Protein 3HL4 (pdb70)

InterPro domains:
  IPR004821 Cytidyltransferase-like domain [PF01467] (80-208)
  IPR004821 Cytidyltransferase-like domain [TIGR00125] (78-145)
  IPR014729 Rossmann-like alpha/beta/alpha sandwich fold [G3DSA:3.40.50.620] (40-265)
  IPR041723 CTP:phosphocholine cytidylyltransferase domain [cd02174] (75-224)
  IPR045049 Choline-phosphate cytidylyltransferase Pcy1-like [PTHR10739] (22-336)

GO terms:
  GO:0005634 nucleus (C, IDA)
  GO:0004105 choline-phosphate cytidylyltransferase activity (F, IDA)
  GO:0006656 phosphatidylcholine biosynthetic process (P, IDA)
  GO:0006657 CDP-choline pathway (P, IDA)
  GO:0016020 membrane (C, EXP)
  GO:0004105 choline-phosphate cytidylyltransferase activity (F, EXP)
  GO:0042803 protein homodimerization activity (F, IPI)
  GO:0005516 calmodulin binding (F, IDA)
  GO:0005635 nuclear envelope (C, IDA)
  GO:0031210 phosphatidylcholine binding (F, IDA)
  GO:0006656 phosphatidylcholine biosynthetic process (P, TAS)
  GO:0008289 lipid binding (F, IMP)
  GO:0006656 phosphatidylcholine biosynthetic process (P, IMP)
  GO:0140678 molecular function inhibitor activity (F, IDA)
  GO:0008289 lipid binding (F, EXP)
  GO:0004105 choline-phosphate cytidylyltransferase activity (F, IMP)

CATH classification: 3.40.50.620

Sequence (353 aa):
GLRQPAPFSDEIEVDFSKPYVRVTMEEACRGTPCERPVRVYADGIFDLFHSGHARALMQAKNLFPNTYLIVGVCSDELTHNFKGFTVMNENERYDAVQHCRYVDEVVRNAPWTLTPEFLAEHRIDFVAHDDIPYSSAGSDDVYKHIKEAGMFAPTQRTEGISTSDIITRIVRDYDVGLRQPAPFSDEIEVDFSKPYVRVTMEEACRGTPCERPVRVYADGIFDLFHSGHARALMQAKNLFPNTYLIVGVCSDELTHNFKGFTVMNENERYDAVQHCRYVDEVVRNAPWTLTPEFLAEHRIDFVAHDDIPYSSAGSDDVYKHIKEAGMFAPTQRTEGISTSDIITRIVRDYDVY

Foldseek 3Di:
DDDFFQEAPVVDDDPVVDFLDADALVQQAVPDDPVDAAEEEEEDQCAVPDVLNLVQLVCRLVSGDRYAYEYEHAAQVVCCVQPRDGPDHQVRRQRVNRPRPNHNYYYYNDDPADDPVNCRVSSHHAYEEAPDADDRPPDRRSCPVRVVVNRYDYDDGDPPDDPVVVVVVVVVVVVD/DDDFFQEAPVVDDDDPVDFLDADALVCQAVDDPLVDAAEEEEEDQCAVNDVLNLVQLVCRLVSGDRYAYEYEHAAQVVCCVQPRHGPDHQVRSQVVNRPRDSHNYYYYNGDPADDPVNCRVSSHHAYEDAPCADDRDPDRHSCVVRVVVNRYDYDDGDPPDDPVVVVVVVCVPDPPD

Solvent-accessible surface area: 17506 Å² total; per-residue (Å²): 72,41,74,101,41,0,41,35,24,113,113,46,170,39,70,137,94,132,102,70,107,98,9,68,70,122,72,0,77,181,34,22,95,120,168,80,32,0,37,0,0,8,15,20,19,11,11,17,37,22,9,10,34,2,84,31,2,44,49,0,2,44,55,8,79,38,12,44,0,0,0,0,0,6,6,23,128,44,2,88,111,112,136,30,121,10,7,13,68,51,101,39,2,12,19,19,0,15,7,2,16,0,0,20,1,0,14,92,93,0,28,30,74,12,60,100,128,16,10,31,76,26,44,0,2,3,0,2,33,16,81,112,86,56,66,21,94,94,42,123,20,14,12,121,106,3,61,120,47,44,5,19,3,68,8,127,145,34,166,69,19,30,31,81,51,5,14,56,53,2,24,165,55,126,72,166,70,44,78,108,40,0,41,35,20,124,112,49,174,52,82,130,110,117,104,74,111,97,14,70,70,122,68,0,74,186,31,18,93,123,157,74,31,0,45,0,0,6,15,20,17,10,9,18,36,22,11,9,33,2,94,32,2,40,55,0,2,45,56,6,79,39,10,47,0,0,0,0,0,6,10,23,127,41,1,88,102,112,136,29,138,9,11,15,69,51,101,38,2,12,18,20,0,15,7,2,14,0,1,23,2,0,10,90,96,0,30,33,75,13,62,101,130,21,11,31,95,26,43,0,2,3,0,2,33,18,83,109,88,54,69,21,94,95,41,126,18,14,11,99,106,4,60,114,43,44,5,18,3,68,7,126,147,34,174,68,18,30,30,77,53,5,54,60,54,0,26,191,58,89,22,148,212

B-factor: mean 27.86, std 13.02, range [6.84, 81.25]

Radius of gyration: 21.75 Å; Cα contacts (8 Å, |Δi|>4): 636; chains: 2; bounding box: 60×56×48 Å

Secondary structure (DSSP, 8-state):
---SPPPBGGGS---TTS---PPPHHHHHH---TTS-EEEEEEE--TT--HHHHHHHHHHHTSSSSEEEEEEE--HHHHHHHT---SS-HHHHHHHHHTBTT-SEEESS--SS--HHHHHHTT--EEEEESS----SS-S-TTHHHHHTT-EEEE-PPTT--HHHHHHHHHHHHH-/---SPPPBGGGS----SS---PPPHHHHHH---TTS-EEEEEEE--TT--HHHHHHHHHHHTSSSSEEEEEEE--HHHHHHHT---SS-HHHHHHHHHTBTT-SEEESS--SS--HHHHHHTT-SEEEEESS----SS-S-TTHHHHHTT-EEEE-PPTT--HHHHHHHHHHHH---

Nearest PDB structures (foldseek):
  3hl4-assembly1_A  TM=1.006E+00  e=4.339E-38  Rattus norvegicus
  4mvd-assembly1_D  TM=9.950E-01  e=4.021E-35  Rattus norvegicus
  4mvd-assembly2_G  TM=9.949E-01  e=2.403E-34  Rattus norvegicus
  4mvc-assembly1_B  TM=9.946E-01  e=1.861E-34  Rattus norvegicus
  4mvd-assembly1_C  TM=9.949E-01  e=2.910E-34  Rattus norvegicus

Structure (mmCIF, N/CA/C/O backbone):
data_3HL4
#
_entry.id   3HL4
#
_cell.length_a   88.973
_cell.length_b   129.348
_cell.length_c   43.565
_cell.angle_alpha   90.00
_cell.angle_beta   90.00
_cell.angle_gamma   90.00
#
_symmetry.space_group_name_H-M   'P 21 21 2'
#
loop_
_entity.id
_entity.type
_entity.pdbx_description
1 polymer 'Choline-phosphate cytidylyltransferase A'
2 non-polymer "[2-CYTIDYLATE-O'-PHOSPHONYLOXYL]-ETHYL-TRIMETHYL-AMMONIUM"
3 non-polymer GLYCEROL
4 non-polymer 'FORMIC ACID'
5 water water
#
loop_
_atom_site.group_PDB
_atom_site.id
_atom_site.type_symbol
_atom_site.label_atom_id
_atom_site.label_alt_id
_atom_site.label_comp_id
_atom_site.label_asym_id
_atom_site.label_entity_id
_atom_site.label_seq_id
_atom_site.pdbx_PDB_ins_code
_atom_site.Cartn_x
_atom_site.Cartn_y
_atom_site.Cartn_z
_atom_site.occupancy
_atom_site.B_iso_or_equiv
_atom_site.auth_seq_id
_atom_site.auth_comp_id
_atom_site.auth_asym_id
_atom_site.auth_atom_id
_atom_site.pdbx_PDB_model_num
ATOM 1 N N . GLY A 1 40 ? 12.430 24.617 13.275 1.00 29.17 40 GLY A N 1
ATOM 2 C CA . GLY A 1 40 ? 11.180 25.343 13.130 1.00 28.54 40 GLY A CA 1
ATOM 3 C C . GLY A 1 40 ? 10.849 25.643 11.677 1.00 26.96 40 GLY A C 1
ATOM 4 O O . GLY A 1 40 ? 10.531 24.742 10.917 1.00 28.16 40 GLY A O 1
ATOM 5 N N . LEU A 1 41 ? 10.941 26.901 11.283 1.00 23.69 41 LEU A N 1
ATOM 6 C CA . LEU A 1 41 ? 11.077 27.212 9.843 1.00 21.68 41 LEU A CA 1
ATOM 7 C C . LEU A 1 41 ? 12.357 28.004 9.623 1.00 20.79 41 LEU A C 1
ATOM 8 O O . LEU A 1 41 ? 12.784 28.777 10.466 1.00 17.73 41 LEU A O 1
ATOM 13 N N . ARG A 1 42 ? 12.917 27.856 8.432 1.00 20.62 42 ARG A N 1
ATOM 14 C CA . ARG A 1 42 ? 14.250 28.344 8.099 1.00 20.22 42 ARG A CA 1
ATOM 15 C C . ARG A 1 42 ? 14.256 29.247 6.868 1.00 19.65 42 ARG A C 1
ATOM 16 O O . ARG A 1 42 ? 15.184 30.012 6.659 1.00 17.55 42 ARG A O 1
ATOM 24 N N . GLN A 1 43 ? 13.232 29.117 6.040 1.00 17.44 43 GLN A N 1
ATOM 25 C CA . GLN A 1 43 ? 13.203 29.842 4.747 1.00 17.31 43 GLN A CA 1
ATOM 26 C C . GLN A 1 43 ? 11.960 30.696 4.622 1.00 17.17 43 GLN A C 1
ATOM 27 O O . GLN A 1 43 ? 10.930 30.420 5.285 1.00 14.78 43 GLN A O 1
ATOM 33 N N . PRO A 1 44 ? 12.056 31.776 3.826 1.00 18.32 44 PRO A N 1
ATOM 34 C CA . PRO A 1 44 ? 10.862 32.631 3.723 1.00 19.55 44 PRO A CA 1
ATOM 35 C C . PRO A 1 44 ? 9.710 31.825 3.121 1.00 19.45 44 PRO A C 1
ATOM 36 O O . PRO A 1 44 ? 9.974 30.822 2.446 1.00 21.26 44 PRO A O 1
ATOM 40 N N . ALA A 1 45 ? 8.458 32.243 3.347 1.00 17.41 45 ALA A N 1
ATOM 41 C CA . ALA A 1 45 ? 7.343 31.739 2.539 1.00 16.81 45 ALA A CA 1
ATOM 42 C C . ALA A 1 45 ? 7.579 32.007 1.065 1.00 17.18 45 ALA A C 1
ATOM 43 O O . ALA A 1 45 ? 7.757 33.203 0.725 1.00 16.94 45 ALA A O 1
ATOM 45 N N . PRO A 1 46 ? 7.463 30.952 0.166 1.00 16.71 46 PRO A N 1
ATOM 46 C CA . PRO A 1 46 ? 7.663 31.222 -1.271 1.00 17.43 46 PRO A CA 1
ATOM 47 C C . PRO A 1 46 ? 6.593 32.157 -1.883 1.00 15.87 46 PRO A C 1
ATOM 48 O O . PRO A 1 46 ? 5.483 32.180 -1.467 1.00 11.88 46 PRO A O 1
ATOM 52 N N . PHE A 1 47 ? 6.952 32.808 -2.950 1.00 17.25 47 PHE A N 1
ATOM 53 C CA . PHE A 1 47 ? 5.995 33.429 -3.860 1.00 20.37 47 PHE A CA 1
ATOM 54 C C . PHE A 1 47 ? 5.211 32.357 -4.651 1.00 20.89 47 PHE A C 1
ATOM 55 O O . PHE A 1 47 ? 5.707 31.303 -4.864 1.00 19.63 47 PHE A O 1
ATOM 63 N N . SER A 1 48 ? 3.979 32.637 -5.040 1.00 21.98 48 SER A N 1
ATOM 64 C CA . SER A 1 48 ? 3.131 31.625 -5.655 1.00 25.62 48 SER A CA 1
ATOM 65 C C . SER A 1 48 ? 3.725 30.897 -6.881 1.00 27.99 48 SER A C 1
ATOM 66 O O . SER A 1 48 ? 3.449 29.696 -7.176 1.00 25.16 48 SER A O 1
ATOM 69 N N . ASP A 1 49 ? 4.575 31.660 -7.567 1.00 32.09 49 ASP A N 1
ATOM 70 C CA . ASP A 1 49 ? 5.412 31.222 -8.675 1.00 36.52 49 ASP A CA 1
ATOM 71 C C . ASP A 1 49 ? 6.353 30.094 -8.381 1.00 38.14 49 ASP A C 1
ATOM 72 O O . ASP A 1 49 ? 6.719 29.376 -9.283 1.00 40.78 49 ASP A O 1
ATOM 77 N N . GLU A 1 50 ? 6.797 29.935 -7.149 1.00 40.56 50 GLU A N 1
ATOM 78 C CA . GLU A 1 50 ? 7.791 28.924 -6.874 1.00 42.15 50 GLU A CA 1
ATOM 79 C C . GLU A 1 50 ? 7.177 27.565 -6.476 1.00 43.99 50 GLU A C 1
ATOM 80 O O . GLU A 1 50 ? 7.907 26.627 -6.145 1.00 44.58 50 GLU A O 1
ATOM 86 N N . ILE A 1 51 ? 5.859 27.439 -6.529 1.00 44.81 51 ILE A N 1
ATOM 87 C CA . ILE A 1 51 ? 5.187 26.227 -6.068 1.00 46.22 51 ILE A CA 1
ATOM 88 C C . ILE A 1 51 ? 4.448 25.537 -7.236 1.00 47.70 51 ILE A C 1
ATOM 89 O O . ILE A 1 51 ? 3.616 26.159 -7.868 1.00 47.65 51 ILE A O 1
ATOM 94 N N . GLU A 1 52 ? 4.703 24.276 -7.550 1.00 50.14 52 GLU A N 1
ATOM 95 C CA . GLU A 1 52 ? 3.820 23.703 -8.586 1.00 52.70 52 GLU A CA 1
ATOM 96 C C . GLU A 1 52 ? 2.500 23.120 -8.066 1.00 53.68 52 GLU A C 1
ATOM 97 O O . GLU A 1 52 ? 2.504 22.303 -7.149 1.00 53.12 52 GLU A O 1
ATOM 103 N N . VAL A 1 53 ? 1.386 23.628 -8.614 1.00 55.12 53 VAL A N 1
ATOM 104 C CA . VAL A 1 53 ? 0.011 23.214 -8.245 1.00 56.77 53 VAL A CA 1
ATOM 105 C C . VAL A 1 53 ? -0.465 22.206 -9.274 1.00 56.98 53 VAL A C 1
ATOM 106 O O . VAL A 1 53 ? -0.257 22.434 -10.463 1.00 56.96 53 VAL A O 1
ATOM 110 N N . ASP A 1 54 ? -1.110 21.112 -8.828 1.00 57.81 54 ASP A N 1
ATOM 111 C CA . ASP A 1 54 ? -1.683 20.160 -9.806 1.00 58.56 54 ASP A CA 1
ATOM 112 C C . ASP A 1 54 ? -2.997 20.606 -10.501 1.00 58.05 54 ASP A C 1
ATOM 113 O O . ASP A 1 54 ? -4.107 20.358 -10.015 1.00 58.32 54 ASP A O 1
ATOM 118 N N . PHE A 1 55 ? -2.844 21.222 -11.662 1.00 57.55 55 PHE A N 1
ATOM 119 C CA . PHE A 1 55 ? -3.962 21.627 -12.457 1.00 57.68 55 PHE A CA 1
ATOM 120 C C . PHE A 1 55 ? -4.733 20.417 -12.979 1.00 57.90 55 PHE A C 1
ATOM 121 O O . PHE A 1 55 ? -5.783 20.554 -13.632 1.00 58.53 55 PHE A O 1
ATOM 129 N N . SER A 1 56 ? -4.232 19.225 -12.679 1.00 57.53 56 SER A N 1
ATOM 130 C CA . SER A 1 56 ? -4.975 18.003 -13.026 1.00 57.05 56 SER A CA 1
ATOM 131 C C . SER A 1 56 ? -6.245 17.958 -12.167 1.00 54.68 56 SER A C 1
ATOM 132 O O . SER A 1 56 ? -7.372 17.861 -12.723 1.00 56.18 56 SER A O 1
ATOM 135 N N . LYS A 1 57 ? -6.064 18.099 -10.845 1.00 50.41 57 LYS A N 1
ATOM 136 C CA . LYS A 1 57 ? -7.170 18.208 -9.899 1.00 45.63 57 LYS A CA 1
ATOM 137 C C . LYS A 1 57 ? -8.033 19.438 -10.212 1.00 41.23 57 LYS A C 1
ATOM 138 O O . LYS A 1 57 ? -7.541 20.584 -10.225 1.00 41.04 57 LYS A O 1
ATOM 144 N N . PRO A 1 58 ? -9.328 19.212 -10.472 1.00 36.47 58 PRO A N 1
ATOM 145 C CA . PRO A 1 58 ? -10.193 20.353 -10.799 1.00 32.94 58 PRO A CA 1
ATOM 146 C C . PRO A 1 58 ? -10.439 21.237 -9.562 1.00 29.16 58 PRO A C 1
ATOM 147 O O . PRO A 1 58 ? -10.247 20.787 -8.440 1.00 28.52 58 PRO A O 1
ATOM 151 N N . TYR A 1 59 ? -10.809 22.484 -9.763 1.00 25.73 59 TYR A N 1
ATOM 152 C CA . TYR A 1 59 ? -11.162 23.384 -8.659 1.00 24.12 59 TYR A CA 1
ATOM 153 C C . TYR A 1 59 ? -12.455 22.926 -7.976 1.00 23.37 59 TYR A C 1
ATOM 154 O O . TYR A 1 59 ? -13.532 23.162 -8.510 1.00 24.00 59 TYR A O 1
ATOM 163 N N . VAL A 1 60 ? -12.344 22.225 -6.839 1.00 21.92 60 VAL A N 1
ATOM 164 C CA . VAL A 1 60 ? -13.501 21.753 -6.063 1.00 20.77 60 VAL A CA 1
ATOM 165 C C . VAL A 1 60 ? -13.337 22.287 -4.634 1.00 21.20 60 VAL A C 1
ATOM 166 O O . VAL A 1 60 ? -12.393 21.903 -3.938 1.00 18.76 60 VAL A O 1
ATOM 170 N N . ARG A 1 61 ? -14.218 23.203 -4.215 1.00 18.48 61 ARG A N 1
ATOM 171 C CA . ARG A 1 61 ? -14.076 23.762 -2.907 1.00 19.42 61 ARG A CA 1
ATOM 172 C C . ARG A 1 61 ? -14.614 22.883 -1.816 1.00 20.87 61 ARG A C 1
ATOM 173 O O . ARG A 1 61 ? -15.559 22.133 -2.009 1.00 20.65 61 ARG A O 1
ATOM 181 N N . VAL A 1 62 ? -14.032 23.019 -0.624 1.00 21.97 62 VAL A N 1
ATOM 182 C CA . VAL A 1 62 ? -14.633 22.383 0.541 1.00 22.20 62 VAL A CA 1
ATOM 183 C C . VAL A 1 62 ? -15.628 23.329 1.183 1.00 22.48 62 VAL A C 1
ATOM 184 O O . VAL A 1 62 ? -15.490 24.571 1.110 1.00 22.53 62 VAL A O 1
ATOM 188 N N . THR A 1 63 ? -16.654 22.743 1.795 1.00 21.60 63 THR A N 1
ATOM 189 C CA . THR A 1 63 ? -17.612 23.476 2.525 1.00 21.20 63 THR A CA 1
ATOM 190 C C . THR A 1 63 ? -16.994 23.840 3.911 1.00 22.09 63 THR A C 1
ATOM 191 O O . THR A 1 63 ? -16.024 23.193 4.357 1.00 19.69 63 THR A O 1
ATOM 195 N N . MET A 1 64 ? -17.595 24.836 4.575 1.00 22.52 64 MET A N 1
ATOM 196 C CA . MET A 1 64 ? -17.276 25.202 5.990 1.00 25.05 64 MET A CA 1
ATOM 197 C C . MET A 1 64 ? -17.284 23.992 6.902 1.00 26.11 64 MET A C 1
ATOM 198 O O . MET A 1 64 ? -16.364 23.807 7.716 1.00 25.97 64 MET A O 1
ATOM 203 N N . GLU A 1 65 ? -18.336 23.179 6.754 1.00 26.99 65 GLU A N 1
ATOM 204 C CA . GLU A 1 65 ? -18.518 21.940 7.541 1.00 29.22 65 GLU A CA 1
ATOM 205 C C . GLU A 1 65 ? -17.378 20.937 7.333 1.00 26.67 65 GLU A C 1
ATOM 206 O O . GLU A 1 65 ? -16.822 20.411 8.296 1.00 25.91 65 GLU A O 1
ATOM 212 N N . GLU A 1 66 ? -17.011 20.652 6.082 1.00 26.26 66 GLU A N 1
ATOM 213 C CA . GLU A 1 66 ? -15.884 19.689 5.863 1.00 26.47 66 GLU A CA 1
ATOM 214 C C . GLU A 1 66 ? -14.565 20.322 6.328 1.00 25.24 66 GLU A C 1
ATOM 215 O O . GLU A 1 66 ? -13.701 19.639 6.867 1.00 23.89 66 GLU A O 1
ATOM 221 N N . ALA A 1 67 ? -14.428 21.633 6.101 1.00 22.94 67 ALA A N 1
ATOM 222 C CA . ALA A 1 67 ? -13.200 22.333 6.501 1.00 23.37 67 ALA A CA 1
ATOM 223 C C . ALA A 1 67 ? -13.020 22.253 8.030 1.00 22.68 67 ALA A C 1
ATOM 224 O O . ALA A 1 67 ? -11.947 21.973 8.507 1.00 23.14 67 ALA A O 1
ATOM 226 N N . CYS A 1 68 ? -14.090 22.419 8.792 1.00 24.09 68 CYS A N 1
ATOM 227 C CA . CYS A 1 68 ? -13.939 22.402 10.260 1.00 27.50 68 CYS A CA 1
ATOM 228 C C . CYS A 1 68 ? -13.689 21.046 10.843 1.00 28.18 68 CYS A C 1
ATOM 229 O O . CYS A 1 68 ? -13.100 20.983 11.890 1.00 28.92 68 CYS A O 1
ATOM 232 N N . ARG A 1 69 ? -14.104 19.977 10.153 1.00 31.04 69 ARG A N 1
ATOM 233 C CA . ARG A 1 69 ? -13.895 18.593 10.590 1.00 33.72 69 ARG A CA 1
ATOM 234 C C . ARG A 1 69 ? -12.457 18.148 10.421 1.00 34.28 69 ARG A C 1
ATOM 235 O O . ARG A 1 69 ? -11.993 17.250 11.129 1.00 34.83 69 ARG A O 1
ATOM 243 N N . GLY A 1 70 ? -11.762 18.728 9.440 1.00 34.29 70 GLY A N 1
ATOM 244 C CA . GLY A 1 70 ? -10.328 18.517 9.261 1.00 32.49 70 GLY A CA 1
ATOM 245 C C . GLY A 1 70 ? -10.226 17.791 7.957 1.00 32.71 70 GLY A C 1
ATOM 246 O O . GLY A 1 70 ? -10.738 16.710 7.871 1.00 33.56 70 GLY A O 1
ATOM 247 N N . THR A 1 71 ? -9.574 18.372 6.942 1.00 31.64 71 THR A N 1
ATOM 248 C CA . THR A 1 71 ? -9.398 17.709 5.664 1.00 31.64 71 THR A CA 1
ATOM 249 C C . THR A 1 71 ? -8.179 16.746 5.687 1.00 33.69 71 THR A C 1
ATOM 250 O O . THR A 1 71 ? -7.357 16.824 6.620 1.00 32.65 71 THR A O 1
ATOM 254 N N . PRO A 1 72 ? -8.071 15.840 4.679 1.00 34.86 72 PRO A N 1
ATOM 255 C CA . PRO A 1 72 ? -6.903 14.975 4.649 1.00 36.16 72 PRO A CA 1
ATOM 256 C C . PRO A 1 72 ? -5.634 15.787 4.527 1.00 36.63 72 PRO A C 1
ATOM 257 O O . PRO A 1 72 ? -5.644 16.898 3.962 1.00 36.42 72 PRO A O 1
ATOM 261 N N . CYS A 1 73 ? -4.574 15.236 5.106 1.00 37.72 73 CYS A N 1
ATOM 262 C CA . CYS A 1 73 ? -3.215 15.749 4.997 1.00 39.70 73 CYS A CA 1
ATOM 263 C C . CYS A 1 73 ? -2.860 16.334 3.677 1.00 38.31 73 CYS A C 1
ATOM 264 O O . CYS A 1 73 ? -2.303 17.408 3.662 1.00 35.90 73 CYS A O 1
ATOM 267 N N . GLU A 1 74 ? -3.152 15.610 2.589 1.00 38.32 74 GLU A N 1
ATOM 268 C CA . GLU A 1 74 ? -2.788 16.083 1.250 1.00 38.92 74 GLU A CA 1
ATOM 269 C C . GLU A 1 74 ? -3.632 17.244 0.751 1.00 37.27 74 GLU A C 1
ATOM 270 O O . GLU A 1 74 ? -3.259 17.877 -0.230 1.00 37.57 74 GLU A O 1
ATOM 276 N N . ARG A 1 75 ? -4.765 17.529 1.414 1.00 34.51 75 ARG A N 1
ATOM 277 C CA . ARG A 1 75 ? -5.743 18.505 0.901 1.00 32.18 75 ARG A CA 1
ATOM 278 C C . ARG A 1 75 ? -6.050 19.540 1.985 1.00 29.16 75 ARG A C 1
ATOM 279 O O . ARG A 1 75 ? -7.161 19.578 2.521 1.00 29.35 75 ARG A O 1
ATOM 287 N N . PRO A 1 76 ? -5.048 20.384 2.333 1.00 26.56 76 PRO A N 1
ATOM 288 C CA . PRO A 1 76 ? -5.307 21.448 3.317 1.00 23.43 76 PRO A CA 1
ATOM 289 C C . PRO A 1 76 ? -6.356 22.395 2.769 1.00 21.05 76 PRO A C 1
ATOM 290 O O . PRO A 1 76 ? -6.503 22.470 1.557 1.00 19.23 76 PRO A O 1
ATOM 294 N N . VAL A 1 77 ? -7.113 23.053 3.660 1.00 19.63 77 VAL A N 1
ATOM 295 C CA . VAL A 1 77 ? -8.062 24.103 3.289 1.00 18.16 77 VAL A CA 1
ATOM 296 C C . VAL A 1 77 ? -7.228 25.319 2.910 1.00 17.55 77 VAL A C 1
ATOM 297 O O . VAL A 1 77 ? -6.415 25.777 3.682 1.00 15.83 77 VAL A O 1
ATOM 301 N N . ARG A 1 78 ? -7.459 25.849 1.730 1.00 15.42 78 ARG A N 1
ATOM 302 C CA . ARG A 1 78 ? -6.639 26.922 1.232 1.00 14.56 78 ARG A CA 1
ATOM 303 C C . ARG A 1 78 ? -7.268 28.274 1.484 1.00 15.16 78 ARG A C 1
ATOM 304 O O . ARG A 1 78 ? -8.290 28.601 0.909 1.00 13.39 78 ARG A O 1
ATOM 312 N N . VAL A 1 79 ? -6.659 29.058 2.364 1.00 15.10 79 VAL A N 1
ATOM 313 C CA . VAL A 1 79 ? -7.299 30.243 2.789 1.00 12.38 79 VAL A CA 1
ATOM 314 C C . VAL A 1 79 ? -6.484 31.342 2.199 1.00 14.24 79 VAL A C 1
ATOM 315 O O . VAL A 1 79 ? -5.256 31.290 2.196 1.00 13.90 79 VAL A O 1
ATOM 319 N N . TYR A 1 80 ? -7.193 32.362 1.715 1.00 13.54 80 TYR A N 1
ATOM 320 C CA . TYR A 1 80 ? -6.582 33.528 1.185 1.00 14.13 80 TYR A CA 1
ATOM 321 C C . TYR A 1 80 ? -6.894 34.748 2.033 1.00 12.80 80 TYR A C 1
ATOM 322 O O . TYR A 1 80 ? -8.046 35.053 2.257 1.00 14.64 80 TYR A O 1
ATOM 331 N N . ALA A 1 81 ? -5.861 35.491 2.415 1.00 12.73 81 ALA A N 1
ATOM 332 C CA . ALA A 1 81 ? -6.065 36.812 3.086 1.00 14.77 81 ALA A CA 1
ATOM 333 C C . ALA A 1 81 ? -5.355 37.853 2.284 1.00 16.00 81 ALA A C 1
ATOM 334 O O . ALA A 1 81 ? -4.183 37.677 2.008 1.00 18.52 81 ALA A O 1
ATOM 336 N N . ASP A 1 82 ? -5.985 38.973 1.936 1.00 17.46 82 ASP A N 1
ATOM 337 C CA . ASP A 1 82 ? -5.271 39.950 1.167 1.00 17.23 82 ASP A CA 1
ATOM 338 C C . ASP A 1 82 ? -5.095 41.248 1.971 1.00 18.59 82 ASP A C 1
ATOM 339 O O . ASP A 1 82 ? -5.706 41.453 3.039 1.00 18.66 82 ASP A O 1
ATOM 344 N N . GLY A 1 83 ? -4.214 42.119 1.505 1.00 17.66 83 GLY A N 1
ATOM 345 C CA . GLY A 1 83 ? -3.891 43.368 2.242 1.00 16.92 83 GLY A CA 1
ATOM 346 C C . GLY A 1 83 ? -2.849 44.199 1.503 1.00 17.84 83 GLY A C 1
ATOM 347 O O . GLY A 1 83 ? -2.314 43.764 0.468 1.00 17.04 83 GLY A O 1
ATOM 348 N N . ILE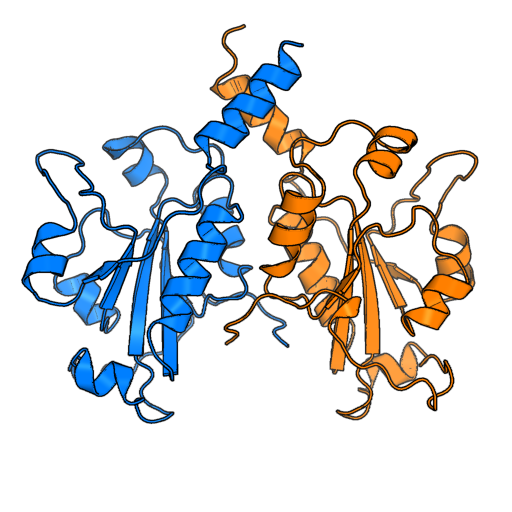 A 1 84 ? -2.645 45.422 1.963 1.00 18.55 84 ILE A N 1
ATOM 349 C CA . ILE A 1 84 ? -1.501 46.226 1.579 1.00 19.10 84 ILE A CA 1
ATOM 350 C C . ILE A 1 84 ? -0.257 45.826 2.395 1.00 19.34 84 ILE A C 1
ATOM 351 O O . ILE A 1 84 ? 0.826 45.714 1.843 1.00 18.10 84 ILE A O 1
ATOM 356 N N . PHE A 1 85 ? -0.445 45.657 3.707 1.00 18.51 85 PHE A N 1
ATOM 357 C CA . PHE A 1 85 ? 0.597 45.274 4.687 1.00 18.86 85 PHE A CA 1
ATOM 358 C C . PHE A 1 85 ? 1.759 46.293 4.776 1.00 20.18 85 PHE A C 1
ATOM 359 O O . PHE A 1 85 ? 2.925 45.902 4.897 1.00 20.27 85 PHE A O 1
ATOM 367 N N . ASP A 1 86 ? 1.393 47.565 4.760 1.00 18.92 86 ASP A N 1
ATOM 368 C CA . ASP A 1 86 ? 2.326 48.663 4.837 1.00 20.96 86 ASP A CA 1
ATOM 369 C C . ASP A 1 86 ? 2.760 48.836 6.305 1.00 21.39 86 ASP A C 1
ATOM 370 O O . ASP A 1 86 ? 1.929 48.820 7.208 1.00 22.49 86 ASP A O 1
ATOM 375 N N . LEU A 1 87 ? 4.062 48.964 6.537 1.00 22.46 87 LEU A N 1
ATOM 376 C CA . LEU A 1 87 ? 4.665 48.959 7.894 1.00 22.01 87 LEU A CA 1
ATOM 377 C C . LEU A 1 87 ? 4.173 47.708 8.607 1.00 22.15 87 LEU A C 1
ATOM 378 O O . LEU A 1 87 ? 3.647 47.822 9.708 1.00 22.44 87 LEU A O 1
ATOM 383 N N . PHE A 1 88 ? 4.308 46.538 7.956 1.00 20.86 88 PHE A N 1
ATOM 384 C CA . PHE A 1 88 ? 3.858 45.240 8.481 1.00 20.67 88 PHE A CA 1
ATOM 385 C C . PHE A 1 88 ? 4.045 45.164 10.025 1.00 21.08 88 PHE A C 1
ATOM 386 O O . PHE A 1 88 ? 5.194 45.102 10.543 1.00 21.80 88 PHE A O 1
ATOM 394 N N . HIS A 1 89 ? 2.937 45.082 10.744 1.00 19.30 89 HIS A N 1
ATOM 395 C CA . HIS A 1 89 ? 2.923 45.181 12.226 1.00 18.83 89 HIS A CA 1
ATOM 396 C C . HIS A 1 89 ? 2.110 44.008 12.840 1.00 18.39 89 HIS A C 1
ATOM 397 O O . HIS A 1 89 ? 1.556 43.154 12.126 1.00 19.29 89 HIS A O 1
ATOM 404 N N . SER A 1 90 ? 2.073 43.946 14.139 1.00 16.94 90 SER A N 1
ATOM 405 C CA . SER A 1 90 ? 1.397 42.846 14.824 1.00 18.19 90 SER A CA 1
ATOM 406 C C . SER A 1 90 ? -0.102 42.769 14.522 1.00 16.94 90 SER A C 1
ATOM 407 O O . SER A 1 90 ? -0.610 41.729 14.639 1.00 15.42 90 SER A O 1
ATOM 410 N N . GLY A 1 91 ? -0.793 43.898 14.246 1.00 16.53 91 GLY A N 1
ATOM 411 C CA . GLY A 1 91 ? -2.193 43.877 13.814 1.00 13.35 91 GLY A CA 1
ATOM 412 C C . GLY A 1 91 ? -2.280 42.942 12.585 1.00 15.27 91 GLY A C 1
ATOM 413 O O . GLY A 1 91 ? -3.086 42.050 12.543 1.00 16.22 91 GLY A O 1
ATOM 414 N N . HIS A 1 92 ? -1.425 43.137 11.593 1.00 14.04 92 HIS A N 1
ATOM 415 C CA . HIS A 1 92 ? -1.354 42.278 10.377 1.00 15.21 92 HIS A CA 1
ATOM 416 C C . HIS A 1 92 ? -1.076 40.819 10.685 1.00 15.25 92 HIS A C 1
ATOM 417 O O . HIS A 1 92 ? -1.770 39.925 10.182 1.00 12.67 92 HIS A O 1
ATOM 424 N N . ALA A 1 93 ? -0.079 40.603 11.552 1.00 14.48 93 ALA A N 1
ATOM 425 C CA . ALA A 1 93 ? 0.350 39.242 11.840 1.00 14.16 93 ALA A CA 1
ATOM 426 C C . ALA A 1 93 ? -0.710 38.457 12.603 1.00 12.90 93 ALA A C 1
ATOM 427 O O . ALA A 1 93 ? -0.897 37.288 12.270 1.00 13.37 93 ALA A O 1
ATOM 429 N N . ARG A 1 94 ? -1.391 39.115 13.562 1.00 11.44 94 ARG A N 1
ATOM 430 C CA . ARG A 1 94 ? -2.533 38.525 14.257 1.00 14.90 94 ARG A CA 1
ATOM 431 C C . ARG A 1 94 ? -3.686 38.166 13.277 1.00 14.69 94 ARG A C 1
ATOM 432 O O . ARG A 1 94 ? -4.303 37.141 13.415 1.00 18.21 94 ARG A O 1
ATOM 440 N N . ALA A 1 95 ? -3.986 39.019 12.321 1.00 12.27 95 ALA A N 1
ATOM 441 C CA . ALA A 1 95 ? -4.944 38.689 11.308 1.00 13.38 95 ALA A CA 1
ATOM 442 C C . ALA A 1 95 ? -4.518 37.503 10.539 1.00 13.14 95 ALA A C 1
ATOM 443 O O . ALA A 1 95 ? -5.324 36.557 10.330 1.00 13.60 95 ALA A O 1
ATOM 445 N N . LEU A 1 96 ? -3.255 37.471 10.164 1.00 13.58 96 LEU A N 1
ATOM 446 C CA . LEU A 1 96 ? -2.751 36.255 9.442 1.00 14.42 96 LEU A CA 1
ATOM 447 C C . LEU A 1 96 ? -2.749 35.046 10.334 1.00 13.85 96 LEU A C 1
ATOM 448 O O . LEU A 1 96 ? -3.059 33.947 9.916 1.00 14.01 96 LEU A O 1
ATOM 453 N N . MET A 1 97 ? -2.329 35.236 11.576 1.00 15.20 97 MET A N 1
ATOM 454 C CA . MET A 1 97 ? -2.510 34.135 12.566 1.00 16.63 97 MET A CA 1
ATOM 455 C C . MET A 1 97 ? -3.973 33.502 12.636 1.00 15.23 97 MET A C 1
ATOM 456 O O . MET A 1 97 ? -4.154 32.224 12.622 1.00 13.63 97 MET A O 1
ATOM 461 N N . GLN A 1 98 ? -4.993 34.364 12.756 1.00 15.56 98 GLN A N 1
ATOM 462 C CA . GLN A 1 98 ? -6.437 33.923 12.803 1.00 14.94 98 GLN A CA 1
ATOM 463 C C . GLN A 1 98 ? -6.848 33.220 11.563 1.00 16.06 98 GLN A C 1
ATOM 464 O O . GLN A 1 98 ? -7.489 32.183 11.638 1.00 19.11 98 GLN A O 1
ATOM 470 N N . ALA A 1 99 ? -6.445 33.735 10.411 1.00 15.17 99 ALA A N 1
ATOM 471 C CA . ALA A 1 99 ? -6.780 33.076 9.145 1.00 15.76 99 ALA A CA 1
ATOM 472 C C . ALA A 1 99 ? -6.126 31.682 9.007 1.00 15.59 99 ALA A C 1
ATOM 473 O O . ALA A 1 99 ? -6.736 30.764 8.487 1.00 15.54 99 ALA A O 1
ATOM 475 N N . LYS A 1 100 ? -4.869 31.538 9.421 1.00 14.44 100 LYS A N 1
ATOM 476 C CA . LYS A 1 100 ? -4.169 30.228 9.487 1.00 13.87 100 LYS A CA 1
ATOM 477 C C . LYS A 1 100 ? -4.824 29.190 10.428 1.00 16.22 100 LYS A C 1
ATOM 478 O O . LYS A 1 100 ? -4.640 27.963 10.266 1.00 18.64 100 LYS A O 1
ATOM 484 N N . ASN A 1 101 ? -5.449 29.675 11.486 1.00 14.91 101 ASN A N 1
ATOM 485 C CA . ASN A 1 101 ? -6.115 28.816 12.443 1.00 17.28 101 ASN A CA 1
ATOM 486 C C . ASN A 1 101 ? -7.631 28.600 12.190 1.00 18.22 101 ASN A C 1
ATOM 487 O O . ASN A 1 101 ? -8.309 28.014 13.035 1.00 19.62 101 ASN A O 1
ATOM 492 N N . LEU A 1 102 ? -8.163 29.105 11.081 1.00 16.66 102 LEU A N 1
ATOM 493 C CA . LEU A 1 102 ? -9.545 28.989 10.872 1.00 16.01 102 LEU A CA 1
ATOM 494 C C . LEU A 1 102 ? -9.935 27.539 10.939 1.00 16.43 102 LEU A C 1
ATOM 495 O O . LEU A 1 102 ? -10.910 27.234 11.549 1.00 17.50 102 LEU A O 1
ATOM 500 N N . PHE A 1 103 ? -9.134 26.640 10.371 1.00 16.98 103 PHE A N 1
ATOM 501 C CA . PHE A 1 103 ? -9.438 25.219 10.263 1.00 16.21 103 PHE A CA 1
ATOM 502 C C . PHE A 1 103 ? -8.231 24.402 10.690 1.00 17.85 103 PHE A C 1
ATOM 503 O O . PHE A 1 103 ? -7.120 24.913 10.686 1.00 17.78 103 PHE A O 1
ATOM 511 N N . PRO A 1 104 ? -8.431 23.088 10.970 1.00 19.51 104 PRO A N 1
ATOM 512 C CA . PRO A 1 104 ? -7.334 22.366 11.586 1.00 19.88 104 PRO A CA 1
ATOM 513 C C . PRO A 1 104 ? -6.193 22.071 10.618 1.00 20.85 104 PRO A C 1
ATOM 514 O O . PRO A 1 104 ? -5.061 21.936 11.038 1.00 21.88 104 PRO A O 1
ATOM 518 N N . ASN A 1 105 ? -6.494 21.894 9.353 1.00 19.73 105 ASN A N 1
ATOM 519 C CA . ASN A 1 105 ? -5.460 21.704 8.359 1.00 20.38 105 ASN A CA 1
ATOM 520 C C . ASN A 1 105 ? -5.662 22.846 7.309 1.00 20.13 105 ASN A C 1
ATOM 521 O O . ASN A 1 105 ? -6.532 22.736 6.420 1.00 19.07 105 ASN A O 1
ATOM 526 N N . THR A 1 106 ? -4.926 23.950 7.479 1.00 17.75 106 THR A N 1
ATOM 527 C CA . THR A 1 106 ? -5.064 25.162 6.702 1.00 17.65 106 THR A CA 1
ATOM 528 C C . THR A 1 106 ? -3.699 25.503 6.017 1.00 18.47 106 THR A C 1
ATOM 529 O O . THR A 1 106 ? -2.604 25.314 6.621 1.00 17.81 106 THR A O 1
ATOM 533 N N . TYR A 1 107 ? -3.787 25.977 4.781 1.00 14.97 107 TYR A N 1
ATOM 534 C CA . TYR A 1 107 ? -2.653 26.450 4.027 1.00 15.77 107 TYR A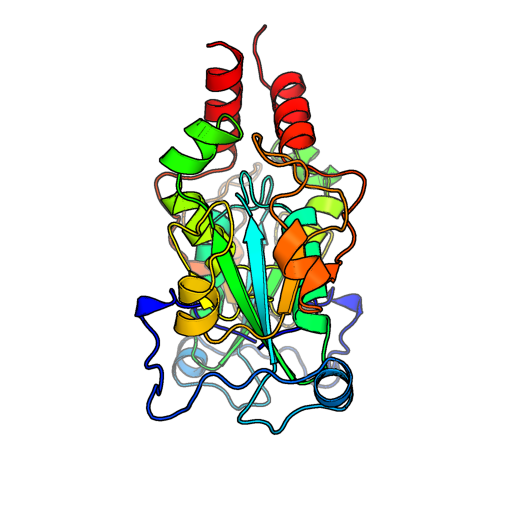 CA 1
ATOM 535 C C . TYR A 1 107 ? -2.962 27.876 3.692 1.00 14.89 107 TYR A C 1
ATOM 536 O O . TYR A 1 107 ? -3.964 28.119 3.063 1.00 14.25 107 TYR A O 1
ATOM 545 N N . LEU A 1 108 ? -2.153 28.828 4.173 1.00 15.17 108 LEU A N 1
ATOM 546 C CA . LEU A 1 108 ? -2.513 30.252 4.114 1.00 15.94 108 LEU A CA 1
ATOM 547 C C . LEU A 1 108 ? -1.770 30.924 2.958 1.00 15.77 108 LEU A C 1
ATOM 548 O O . LEU A 1 108 ? -0.537 30.845 2.925 1.00 16.83 108 LEU A O 1
ATOM 553 N N . ILE A 1 109 ? -2.491 31.595 2.067 1.00 13.90 109 ILE A N 1
ATOM 554 C CA . ILE A 1 109 ? -1.915 32.282 0.902 1.00 13.59 109 ILE A CA 1
ATOM 555 C C . ILE A 1 109 ? -2.200 33.734 1.197 1.00 13.85 109 ILE A C 1
ATOM 556 O O . ILE A 1 109 ? -3.360 34.073 1.531 1.00 14.38 109 ILE A O 1
ATOM 561 N N . VAL A 1 110 ? -1.179 34.589 1.112 1.00 13.35 110 VAL A N 1
ATOM 562 C CA . VAL A 1 110 ? -1.388 36.017 1.388 1.00 14.71 110 VAL A CA 1
ATOM 563 C C . VAL A 1 110 ? -1.164 36.828 0.104 1.00 16.62 110 VAL A C 1
ATOM 564 O O . VAL A 1 110 ? -0.065 36.826 -0.463 1.00 14.57 110 VAL A O 1
ATOM 568 N N . GLY A 1 111 ? -2.203 37.546 -0.367 1.00 17.58 111 GLY A N 1
ATOM 569 C CA . GLY A 1 111 ? -2.031 38.396 -1.545 1.00 16.40 111 GLY A CA 1
ATOM 570 C C . GLY A 1 111 ? -1.693 39.803 -1.065 1.00 18.48 111 GLY A C 1
ATOM 571 O O . GLY A 1 111 ? -2.324 40.314 -0.097 1.00 18.47 111 GLY A O 1
ATOM 572 N N . VAL A 1 112 ? -0.730 40.454 -1.748 1.00 16.07 112 VAL A N 1
ATOM 573 C CA . VAL A 1 112 ? -0.269 41.748 -1.374 1.00 13.92 112 VAL A CA 1
ATOM 574 C C . VAL A 1 112 ? -0.396 42.593 -2.612 1.00 16.30 112 VAL A C 1
ATOM 575 O O . VAL A 1 112 ? 0.082 42.184 -3.699 1.00 16.67 112 VAL A O 1
ATOM 579 N N . CYS A 1 113 ? -1.025 43.769 -2.469 1.00 18.18 113 CYS A N 1
ATOM 580 C CA . CYS A 1 113 ? -1.360 44.626 -3.636 1.00 20.44 113 CYS A CA 1
ATOM 581 C C . CYS A 1 113 ? -0.154 45.465 -4.026 1.00 19.05 113 CYS A C 1
ATOM 582 O O . CYS A 1 113 ? 0.633 45.905 -3.164 1.00 19.57 113 CYS A O 1
ATOM 585 N N . SER A 1 114 ? 0.004 45.653 -5.313 1.00 20.74 114 SER A N 1
ATOM 586 C CA . SER A 1 114 ? 1.108 46.446 -5.862 1.00 23.81 114 SER A CA 1
ATOM 587 C C . SER A 1 114 ? 1.002 47.900 -5.487 1.00 24.42 114 SER A C 1
ATOM 588 O O . SER A 1 114 ? -0.096 48.362 -5.157 1.00 23.28 114 SER A O 1
ATOM 591 N N . ASP A 1 115 ? 2.113 48.653 -5.538 1.00 26.88 115 ASP A N 1
ATOM 592 C CA . ASP A 1 115 ? 1.969 50.144 -5.352 1.00 28.99 115 ASP A CA 1
ATOM 593 C C . ASP A 1 115 ? 0.996 50.793 -6.371 1.00 29.98 115 ASP A C 1
ATOM 594 O O . ASP A 1 115 ? 0.186 51.647 -6.026 1.00 29.73 115 ASP A O 1
ATOM 599 N N . GLU A 1 116 ? 1.055 50.396 -7.632 1.00 32.28 116 GLU A N 1
ATOM 600 C CA . GLU A 1 116 ? 0.188 51.075 -8.597 1.00 34.59 116 GLU A CA 1
ATOM 601 C C . GLU A 1 116 ? -1.306 50.987 -8.183 1.00 33.76 116 GLU A C 1
ATOM 602 O O . GLU A 1 116 ? -1.983 52.024 -8.041 1.00 33.96 116 GLU A O 1
ATOM 608 N N . LEU A 1 117 ? -1.799 49.759 -7.947 1.00 33.29 117 LEU A N 1
ATOM 609 C CA . LEU A 1 117 ? -3.177 49.579 -7.438 1.00 32.03 117 LEU A CA 1
ATOM 610 C C . LEU A 1 117 ? -3.460 50.317 -6.144 1.00 31.71 117 LEU A C 1
ATOM 611 O O . LEU A 1 117 ? -4.494 50.993 -6.031 1.00 30.63 117 LEU A O 1
ATOM 616 N N . THR A 1 118 ? -2.565 50.194 -5.155 1.00 30.36 118 THR A N 1
ATOM 617 C CA . THR A 1 118 ? -2.828 50.818 -3.865 1.00 31.58 118 THR A CA 1
ATOM 618 C C . THR A 1 118 ? -2.944 52.350 -4.020 1.00 33.20 118 THR A C 1
ATOM 619 O O . THR A 1 118 ? -3.865 52.978 -3.446 1.00 33.53 118 THR A O 1
ATOM 623 N N . HIS A 1 119 ? -2.025 52.941 -4.788 1.00 34.91 119 HIS A N 1
ATOM 624 C CA . HIS A 1 119 ? -2.026 54.405 -5.018 1.00 38.57 119 HIS A CA 1
ATOM 625 C C . HIS A 1 119 ? -3.300 54.841 -5.699 1.00 39.27 119 HIS A C 1
ATOM 626 O O . HIS A 1 119 ? -3.896 55.824 -5.297 1.00 41.03 119 HIS A O 1
ATOM 633 N N . ASN A 1 120 ? -3.707 54.081 -6.702 1.00 40.95 120 ASN A N 1
ATOM 634 C CA . ASN A 1 120 ? -4.893 54.374 -7.453 1.00 43.02 120 ASN A CA 1
ATOM 635 C C . ASN A 1 120 ? -6.177 54.333 -6.629 1.00 43.84 120 ASN A C 1
ATOM 636 O O . ASN A 1 120 ? -7.055 55.206 -6.818 1.00 44.18 120 ASN A O 1
ATOM 641 N N . PHE A 1 121 ? -6.311 53.322 -5.752 1.00 43.22 121 PHE A N 1
ATOM 642 C CA . PHE A 1 121 ? -7.582 53.071 -5.054 1.00 42.70 121 PHE A CA 1
ATOM 643 C C . PHE A 1 121 ? -7.637 53.413 -3.568 1.00 43.44 121 PHE A C 1
ATOM 644 O O . PHE A 1 121 ? -8.737 53.461 -3.020 1.00 44.17 121 PHE A O 1
ATOM 652 N N . LYS A 1 122 ? -6.499 53.598 -2.892 1.00 43.53 122 LYS A N 1
ATOM 653 C CA . LYS A 1 122 ? -6.529 53.768 -1.423 1.00 43.96 122 LYS A CA 1
ATOM 654 C C . LYS A 1 122 ? -5.690 54.962 -0.977 1.00 44.63 122 LYS A C 1
ATOM 655 O O . LYS A 1 122 ? -6.132 55.750 -0.133 1.00 45.64 122 LYS A O 1
ATOM 661 N N . GLY A 1 123 ? -4.485 55.090 -1.519 1.00 44.21 123 GLY A N 1
ATOM 662 C CA . GLY A 1 123 ? -3.586 56.155 -1.065 1.00 44.02 123 GLY A CA 1
ATOM 663 C C . GLY A 1 123 ? -2.135 55.733 -0.989 1.00 43.45 123 GLY A C 1
ATOM 664 O O . GLY A 1 123 ? -1.745 54.726 -1.569 1.00 43.72 123 GLY A O 1
ATOM 665 N N . PHE A 1 124 ? -1.344 56.512 -0.246 1.00 43.37 124 PHE A N 1
ATOM 666 C CA . PHE A 1 124 ? 0.121 56.416 -0.220 1.00 42.58 124 PHE A CA 1
ATOM 667 C C . PHE A 1 124 ? 0.635 55.159 0.488 1.00 39.47 124 PHE A C 1
ATOM 668 O O . PHE A 1 124 ? 0.021 54.721 1.451 1.00 38.97 124 PHE A O 1
ATOM 676 N N . THR A 1 125 ? 1.753 54.585 0.018 1.00 37.04 125 THR A N 1
ATOM 677 C CA . THR A 1 125 ? 2.456 53.547 0.790 1.00 34.38 125 THR A CA 1
ATOM 678 C C . THR A 1 125 ? 3.800 54.040 1.294 1.00 33.77 125 THR A C 1
ATOM 679 O O . THR A 1 125 ? 4.585 54.535 0.491 1.00 34.55 125 THR A O 1
ATOM 683 N N . VAL A 1 126 ? 4.099 53.882 2.585 1.00 31.63 126 VAL A N 1
ATOM 684 C CA . VAL A 1 126 ? 5.473 54.118 3.085 1.00 30.97 126 VAL A CA 1
ATOM 685 C C . VAL A 1 126 ? 6.489 53.115 2.515 1.00 31.17 126 VAL A C 1
ATOM 686 O O . VAL A 1 126 ? 7.567 53.498 1.991 1.00 30.63 126 VAL A O 1
ATOM 690 N N . MET A 1 127 ? 6.152 51.832 2.610 1.00 29.89 127 MET A N 1
ATOM 691 C CA . MET A 1 127 ? 7.007 50.767 2.106 1.00 28.32 127 MET A CA 1
ATOM 692 C C . MET A 1 127 ? 6.620 50.445 0.656 1.00 28.36 127 MET A C 1
ATOM 693 O O . MET A 1 127 ? 5.417 50.323 0.347 1.00 29.36 127 MET A O 1
ATOM 698 N N . ASN A 1 128 ? 7.593 50.292 -0.251 1.00 26.09 128 ASN A N 1
ATOM 699 C CA . ASN A 1 128 ? 7.213 49.998 -1.662 1.00 25.62 128 ASN A CA 1
ATOM 700 C C . ASN A 1 128 ? 6.815 48.508 -1.779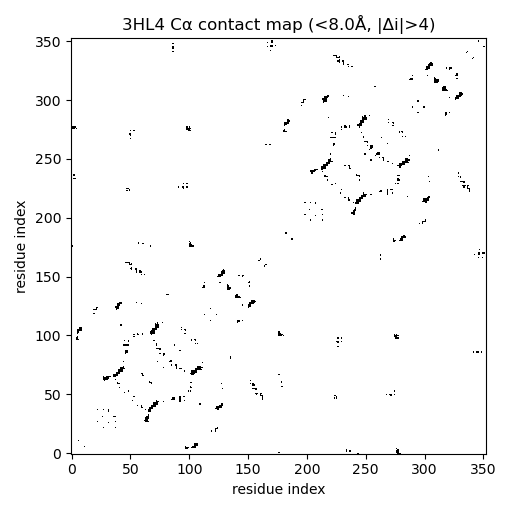 1.00 24.32 128 ASN A C 1
ATOM 701 O O . ASN A 1 128 ? 6.973 47.776 -0.835 1.00 24.79 128 ASN A O 1
ATOM 706 N N . GLU A 1 129 ? 6.280 48.086 -2.921 1.00 23.83 129 GLU A N 1
ATOM 707 C CA . GLU A 1 129 ? 5.686 46.772 -3.090 1.00 22.56 129 GLU A CA 1
ATOM 708 C C . GLU A 1 129 ? 6.683 45.691 -2.798 1.00 23.30 129 GLU A C 1
ATOM 709 O O . GLU A 1 129 ? 6.359 44.710 -2.133 1.00 24.52 129 GLU A O 1
ATOM 715 N N . ASN A 1 130 ? 7.922 45.861 -3.231 1.00 23.04 130 ASN A N 1
ATOM 716 C CA . ASN A 1 130 ? 8.897 44.839 -2.982 1.00 22.18 130 ASN A CA 1
ATOM 717 C C . ASN A 1 130 ? 9.216 44.702 -1.532 1.00 20.54 130 ASN A C 1
ATOM 718 O O . ASN A 1 130 ? 9.398 43.582 -1.044 1.00 21.93 130 ASN A O 1
ATOM 723 N N . GLU A 1 131 ? 9.285 45.807 -0.813 1.00 19.90 131 GLU A N 1
ATOM 724 C CA . GLU A 1 131 ? 9.500 45.719 0.628 1.00 19.93 131 GLU A CA 1
ATOM 725 C C . GLU A 1 131 ? 8.266 45.084 1.326 1.00 18.46 131 GLU A C 1
ATOM 726 O O . GLU A 1 131 ? 8.384 44.415 2.315 1.00 19.98 131 GLU A O 1
ATOM 732 N N . ARG A 1 132 ? 7.080 45.320 0.833 1.00 16.70 132 ARG A N 1
ATOM 733 C CA . ARG A 1 132 ? 5.934 44.728 1.506 1.00 16.26 132 ARG A CA 1
ATOM 734 C C . ARG A 1 132 ? 5.796 43.236 1.163 1.00 15.69 132 ARG A C 1
ATOM 735 O O . ARG A 1 132 ? 5.372 42.484 1.999 1.00 15.41 132 ARG A O 1
ATOM 743 N N . TYR A 1 133 ? 6.119 42.834 -0.047 1.00 16.06 133 TYR A N 1
ATOM 744 C CA . TYR A 1 133 ? 6.163 41.414 -0.365 1.00 20.17 133 TYR A CA 1
ATOM 745 C C . TYR A 1 133 ? 7.115 40.699 0.569 1.00 19.80 133 TYR A C 1
ATOM 746 O O . TYR A 1 133 ? 6.826 39.645 1.060 1.00 19.58 133 TYR A O 1
ATOM 755 N N . ASP A 1 134 ? 8.276 41.296 0.743 1.00 21.10 134 ASP A N 1
ATOM 756 C CA . ASP A 1 134 ? 9.353 40.682 1.506 1.00 22.02 134 ASP A CA 1
ATOM 757 C C . ASP A 1 134 ? 8.962 40.489 2.962 1.00 21.24 134 ASP A C 1
ATOM 758 O O . ASP A 1 134 ? 9.263 39.448 3.508 1.00 20.84 134 ASP A O 1
ATOM 763 N N . ALA A 1 135 ? 8.304 41.502 3.567 1.00 20.03 135 ALA A N 1
ATOM 764 C CA . ALA A 1 135 ? 7.944 41.481 5.003 1.00 19.24 135 ALA A CA 1
ATOM 765 C C . ALA A 1 135 ? 6.977 40.367 5.264 1.00 17.64 135 ALA A C 1
ATOM 766 O O . ALA A 1 135 ? 7.108 39.655 6.226 1.00 18.05 135 ALA A O 1
ATOM 768 N N . VAL A 1 136 ? 6.004 40.230 4.396 1.00 16.22 136 VAL A N 1
ATOM 769 C CA . VAL A 1 136 ? 4.998 39.173 4.531 1.00 16.37 136 VAL A CA 1
ATOM 770 C C . VAL A 1 136 ? 5.613 37.781 4.415 1.00 16.59 136 VAL A C 1
ATOM 771 O O . VAL A 1 136 ? 5.183 36.856 5.073 1.00 16.99 136 VAL A O 1
ATOM 775 N N . GLN A 1 137 ? 6.714 37.653 3.660 1.00 16.72 137 GLN A N 1
ATOM 776 C CA . GLN A 1 137 ? 7.367 36.368 3.514 1.00 15.95 137 GLN A CA 1
ATOM 777 C C . GLN A 1 137 ? 7.976 35.904 4.762 1.00 15.56 137 GLN A C 1
ATOM 778 O O . GLN A 1 137 ? 8.211 34.707 4.883 1.00 15.57 137 GLN A O 1
ATOM 784 N N . HIS A 1 138 ? 8.318 36.830 5.660 1.00 14.15 138 HIS A N 1
ATOM 785 C CA . HIS A 1 138 ? 8.971 36.477 6.953 1.00 15.34 138 HIS A CA 1
ATOM 786 C C . HIS A 1 138 ? 8.012 36.339 8.114 1.00 16.36 138 HIS A C 1
ATOM 787 O O . HIS A 1 138 ? 8.395 36.123 9.242 1.00 16.73 138 HIS A O 1
ATOM 794 N N . CYS A 1 139 ? 6.728 36.450 7.827 1.00 17.85 139 CYS A N 1
ATOM 795 C CA . CYS A 1 139 ? 5.693 36.157 8.813 1.00 16.41 139 CYS A CA 1
ATOM 796 C C . CYS A 1 139 ? 5.592 34.646 9.044 1.00 17.56 139 CYS A C 1
ATOM 797 O O . CYS A 1 139 ? 5.536 33.883 8.110 1.00 14.72 139 CYS A O 1
ATOM 800 N N . ARG A 1 140 ? 5.542 34.269 10.329 1.00 17.75 140 ARG A N 1
ATOM 801 C CA . ARG A 1 140 ? 5.331 32.900 10.828 1.00 19.64 140 ARG A CA 1
ATOM 802 C C . ARG A 1 140 ? 4.180 32.040 10.251 1.00 18.40 140 ARG A C 1
ATOM 803 O O . ARG A 1 140 ? 4.317 30.840 10.104 1.00 19.02 140 ARG A O 1
ATOM 811 N N . TYR A 1 141 ? 3.050 32.678 10.002 1.00 16.95 141 TYR A N 1
ATOM 812 C CA . TYR A 1 141 ? 1.775 32.010 9.690 1.00 17.61 141 TYR A CA 1
ATOM 813 C C . TYR A 1 141 ? 1.587 31.764 8.200 1.00 17.26 141 TYR A C 1
ATOM 814 O O . TYR A 1 141 ? 0.654 31.047 7.825 1.00 19.02 141 TYR A O 1
ATOM 823 N N . VAL A 1 142 ? 2.468 32.316 7.361 1.00 16.79 142 VAL A N 1
ATOM 824 C CA . VAL A 1 142 ? 2.267 32.290 5.905 1.00 15.06 142 VAL A CA 1
ATOM 825 C C . VAL A 1 142 ? 2.886 31.092 5.247 1.00 14.87 142 VAL A C 1
ATOM 826 O O . VAL A 1 142 ? 4.047 30.706 5.531 1.00 12.66 142 VAL A O 1
ATOM 830 N N . ASP A 1 143 ? 2.103 30.533 4.324 1.00 14.62 143 ASP A N 1
ATOM 831 C CA . ASP A 1 143 ? 2.566 29.436 3.500 1.00 16.83 143 ASP A CA 1
ATOM 832 C C . ASP A 1 143 ? 2.961 29.849 2.101 1.00 16.29 143 ASP A C 1
ATOM 833 O O . ASP A 1 143 ? 3.844 29.206 1.507 1.00 13.98 143 ASP A O 1
ATOM 838 N N . GLU A 1 144 ? 2.356 30.900 1.564 1.00 14.16 144 GLU A N 1
ATOM 839 C CA . GLU A 1 144 ? 2.642 31.365 0.211 1.00 17.25 144 GLU A CA 1
ATOM 840 C C . GLU A 1 144 ? 2.185 32.812 0.038 1.00 17.48 144 GLU A C 1
ATOM 841 O O . GLU A 1 144 ? 1.293 33.257 0.735 1.00 16.23 144 GLU A O 1
ATOM 847 N N . VAL A 1 145 ? 2.834 33.538 -0.865 1.00 15.35 145 VAL A N 1
ATOM 848 C CA . VAL A 1 145 ? 2.612 34.978 -1.048 1.00 14.68 145 VAL A CA 1
ATOM 849 C C . VAL A 1 145 ? 2.332 35.139 -2.588 1.00 14.84 145 VAL A C 1
ATOM 850 O O . VAL A 1 145 ? 3.093 34.649 -3.415 1.00 12.68 145 VAL A O 1
ATOM 854 N N . VAL A 1 146 ? 1.208 35.737 -2.906 1.00 15.62 146 VAL A N 1
ATOM 855 C CA . VAL A 1 146 ? 0.878 36.187 -4.252 1.00 18.15 146 VAL A CA 1
ATOM 856 C C . VAL A 1 146 ? 1.168 37.691 -4.327 1.00 19.14 146 VAL A C 1
ATOM 857 O O . VAL A 1 146 ? 0.652 38.465 -3.556 1.00 19.67 146 VAL A O 1
ATOM 861 N N . ARG A 1 147 ? 2.021 38.078 -5.266 1.00 19.98 147 ARG A N 1
ATOM 862 C CA . ARG A 1 147 ? 2.374 39.467 -5.483 1.00 21.12 147 ARG A CA 1
ATOM 863 C C . ARG A 1 147 ? 1.393 40.089 -6.428 1.00 22.02 147 ARG A C 1
ATOM 864 O O . ARG A 1 147 ? 0.614 39.425 -7.066 1.00 20.33 147 ARG A O 1
ATOM 872 N N . ASN A 1 148 ? 1.361 41.406 -6.464 1.00 24.45 148 ASN A N 1
ATOM 873 C CA . ASN A 1 148 ? 0.426 41.974 -7.367 1.00 27.30 148 ASN A CA 1
ATOM 874 C C . ASN A 1 148 ? -1.032 41.477 -7.226 1.00 26.68 148 ASN A C 1
ATOM 875 O O . ASN A 1 148 ? -1.723 41.299 -8.195 1.00 27.83 148 ASN A O 1
ATOM 880 N N . ALA A 1 149 ? -1.498 41.323 -5.999 1.00 24.76 149 ALA A N 1
ATOM 881 C CA . ALA A 1 149 ? -2.815 40.846 -5.740 1.00 23.20 149 ALA A CA 1
ATOM 882 C C . ALA A 1 149 ? -3.918 41.781 -6.265 1.00 22.41 149 ALA A C 1
ATOM 883 O O . ALA A 1 149 ? -3.729 42.963 -6.413 1.00 21.65 149 ALA A O 1
ATOM 885 N N . PRO A 1 150 ? -5.067 41.230 -6.631 1.00 21.48 150 PRO A N 1
ATOM 886 C CA . PRO A 1 150 ? -6.080 42.090 -7.233 1.00 21.88 150 PRO A CA 1
ATOM 887 C C . PRO A 1 150 ? -6.873 42.866 -6.158 1.00 22.74 150 PRO A C 1
ATOM 888 O O . PRO A 1 150 ? -6.839 42.484 -4.966 1.00 21.88 150 PRO A O 1
ATOM 892 N N . TRP A 1 151 ? -7.517 43.964 -6.566 1.00 22.02 151 TRP A N 1
ATOM 893 C CA . TRP A 1 151 ? -8.352 44.784 -5.674 1.00 23.61 151 TRP A CA 1
ATOM 894 C C . TRP A 1 151 ? -9.688 44.089 -5.339 1.00 24.49 151 TRP A C 1
ATOM 895 O O . TRP A 1 151 ? -10.039 43.940 -4.174 1.00 25.38 151 TRP A O 1
ATOM 906 N N . THR A 1 152 ? -10.391 43.625 -6.360 1.00 24.94 152 THR A N 1
ATOM 907 C CA . THR A 1 152 ? -11.579 42.810 -6.222 1.00 24.93 152 THR A CA 1
ATOM 908 C C . THR A 1 152 ? -11.222 41.433 -6.718 1.00 25.00 152 THR A C 1
ATOM 909 O O . THR A 1 152 ? -10.573 41.256 -7.768 1.00 24.51 152 THR A O 1
ATOM 913 N N . LEU A 1 153 ? -11.626 40.435 -5.966 1.00 25.45 153 LEU A N 1
ATOM 914 C CA . LEU A 1 153 ? -11.329 39.076 -6.386 1.00 25.41 153 LEU A CA 1
ATOM 915 C C . LEU A 1 153 ? -12.211 38.586 -7.552 1.00 25.15 153 LEU A C 1
ATOM 916 O O . LEU A 1 153 ? -13.406 38.904 -7.614 1.00 25.82 153 LEU A O 1
ATOM 921 N N . THR A 1 154 ? -11.642 37.803 -8.468 1.00 23.03 154 THR A N 1
ATOM 922 C CA . THR A 1 154 ? -12.361 37.495 -9.685 1.00 21.83 154 THR A CA 1
ATOM 923 C C . THR A 1 154 ? -12.460 35.977 -9.671 1.00 21.82 154 THR A C 1
ATOM 924 O O . THR A 1 154 ? -11.658 35.306 -9.011 1.00 20.86 154 THR A O 1
ATOM 928 N N . PRO A 1 155 ? -13.420 35.417 -10.434 1.00 21.87 155 PRO A N 1
ATOM 929 C CA . PRO A 1 155 ? -13.548 33.968 -10.476 1.00 21.18 155 PRO A CA 1
ATOM 930 C C . PRO A 1 155 ? -12.309 33.293 -11.012 1.00 21.23 155 PRO A C 1
ATOM 931 O O . PRO A 1 155 ? -11.986 32.219 -10.531 1.00 22.21 155 PRO A O 1
ATOM 935 N N . GLU A 1 156 ? -11.674 33.893 -12.004 1.00 20.09 156 GLU A N 1
ATOM 936 C CA . GLU A 1 156 ? -10.403 33.443 -12.526 1.00 20.79 156 GLU A CA 1
ATOM 937 C C . GLU A 1 156 ? -9.321 33.319 -11.434 1.00 18.52 156 GLU A C 1
ATOM 938 O O . GLU A 1 156 ? -8.665 32.305 -11.323 1.00 18.46 156 GLU A O 1
ATOM 944 N N . PHE A 1 157 ? -9.174 34.352 -10.623 1.00 16.42 157 PHE A N 1
ATOM 945 C CA . PHE A 1 157 ? -8.104 34.391 -9.584 1.00 19.04 157 PHE A CA 1
ATOM 946 C C . PHE A 1 157 ? -8.375 33.308 -8.523 1.00 17.84 157 PHE A C 1
ATOM 947 O O . PHE A 1 157 ? -7.465 32.586 -8.103 1.00 19.96 157 PHE A O 1
ATOM 955 N N . LEU A 1 158 ? -9.644 33.118 -8.172 1.00 17.63 158 LEU A N 1
ATOM 956 C CA . LEU A 1 158 ? -9.987 32.213 -7.066 1.00 17.65 158 LEU A CA 1
ATOM 957 C C . LEU A 1 158 ? -9.789 30.811 -7.521 1.00 17.92 158 LEU A C 1
ATOM 958 O O . LEU A 1 158 ? -9.335 29.959 -6.772 1.00 18.49 158 LEU A O 1
ATOM 963 N N . ALA A 1 159 ? -10.080 30.573 -8.802 1.00 18.25 159 ALA A N 1
ATOM 964 C CA . ALA A 1 159 ? -9.897 29.274 -9.397 1.00 19.22 159 ALA A CA 1
ATOM 965 C C . ALA A 1 159 ? -8.382 28.996 -9.663 1.00 18.08 159 ALA A C 1
ATOM 966 O O . ALA A 1 159 ? -7.881 27.909 -9.383 1.00 16.65 159 ALA A O 1
ATOM 968 N N . GLU A 1 160 ? -7.659 29.975 -10.181 1.00 18.50 160 GLU A N 1
ATOM 969 C CA . GLU A 1 160 ? -6.243 29.764 -10.396 1.00 19.67 160 GLU A CA 1
ATOM 970 C C . GLU A 1 160 ? -5.442 29.433 -9.128 1.00 20.29 160 GLU A C 1
ATOM 971 O O . GLU A 1 160 ? -4.583 28.590 -9.162 1.00 20.85 160 GLU A O 1
ATOM 977 N N . HIS A 1 161 ? -5.783 30.053 -8.009 1.00 18.72 161 HIS A N 1
ATOM 978 C CA . HIS A 1 161 ? -5.127 29.767 -6.710 1.00 19.16 161 HIS A CA 1
ATOM 979 C C . HIS A 1 161 ? -5.856 28.719 -5.860 1.00 20.70 161 HIS A C 1
ATOM 980 O O . HIS A 1 161 ? -5.438 28.410 -4.737 1.00 20.47 161 HIS A O 1
ATOM 987 N N . ARG A 1 162 ? -6.911 28.127 -6.451 1.00 21.22 162 ARG A N 1
ATOM 988 C CA . ARG A 1 162 ? -7.660 27.061 -5.847 1.00 20.84 162 ARG A CA 1
ATOM 989 C C . ARG A 1 162 ? -8.104 27.455 -4.439 1.00 19.76 162 ARG A C 1
ATOM 990 O O . ARG A 1 162 ? -7.853 26.737 -3.498 1.00 19.16 162 ARG A O 1
ATOM 998 N N . ILE A 1 163 ? -8.718 28.625 -4.290 1.00 19.74 163 ILE A N 1
ATOM 999 C CA . ILE A 1 163 ? -8.993 29.167 -2.988 1.00 18.53 163 ILE A CA 1
ATOM 1000 C C . ILE A 1 163 ? -10.287 28.636 -2.402 1.00 19.78 163 ILE A C 1
ATOM 1001 O O . ILE A 1 163 ? -11.302 28.647 -3.063 1.00 20.15 163 ILE A O 1
ATOM 1006 N N . ASP A 1 164 ? -10.222 28.099 -1.187 1.00 18.95 164 ASP A N 1
ATOM 1007 C CA . ASP A 1 164 ? -11.420 27.680 -0.510 1.00 19.58 164 ASP A CA 1
ATOM 1008 C C . ASP A 1 164 ? -12.099 28.839 0.214 1.00 18.81 164 ASP A C 1
ATOM 1009 O O . ASP A 1 164 ? -13.322 28.945 0.148 1.00 18.44 164 ASP A O 1
ATOM 1014 N N . PHE A 1 165 ? -11.350 29.693 0.941 1.00 17.84 165 PHE A N 1
ATOM 1015 C CA . PHE A 1 165 ? -12.006 30.737 1.738 1.00 15.61 165 PHE A CA 1
ATOM 1016 C C . PHE A 1 165 ? -11.181 31.987 1.669 1.00 15.27 165 PHE A C 1
ATOM 1017 O O . PHE A 1 165 ? -9.994 31.909 1.507 1.00 14.57 165 PHE A O 1
ATOM 1025 N N . VAL A 1 166 ? -11.823 33.135 1.872 1.00 14.40 166 VAL A N 1
ATOM 1026 C CA . VAL A 1 166 ? -11.173 34.452 1.912 1.00 14.54 166 VAL A CA 1
ATOM 1027 C C . VAL A 1 166 ? -11.310 34.982 3.360 1.00 17.33 166 VAL A C 1
ATOM 1028 O O . VAL A 1 166 ? -12.425 34.940 3.952 1.00 17.70 166 VAL A O 1
ATOM 1032 N N . ALA A 1 167 ? -10.184 35.407 3.939 1.00 15.46 167 ALA A N 1
ATOM 1033 C CA . ALA A 1 167 ? -10.167 35.990 5.307 1.00 16.54 167 ALA A CA 1
ATOM 1034 C C . ALA A 1 167 ? -9.770 37.469 5.342 1.00 16.63 167 ALA A C 1
ATOM 1035 O O . ALA A 1 167 ? -8.802 37.858 4.707 1.00 18.25 167 ALA A O 1
ATOM 1037 N N . HIS A 1 168 ? -10.583 38.289 6.035 1.00 16.44 168 HIS A N 1
ATOM 1038 C CA . HIS A 1 168 ? -10.378 39.653 6.199 1.00 14.96 168 HIS A CA 1
ATOM 1039 C C . HIS A 1 168 ? -11.348 40.064 7.317 1.00 15.70 168 HIS A C 1
ATOM 1040 O O . HIS A 1 168 ? -12.279 39.291 7.631 1.00 13.21 168 HIS A O 1
ATOM 1047 N N . ASP A 1 169 ? -11.127 41.258 7.942 1.00 16.04 169 ASP A N 1
ATOM 1048 C CA . ASP A 1 169 ? -12.136 41.779 8.840 1.00 17.81 169 ASP A CA 1
ATOM 1049 C C . ASP A 1 169 ? -13.470 41.972 8.082 1.00 16.86 169 ASP A C 1
ATOM 1050 O O . ASP A 1 169 ? -13.517 42.111 6.872 1.00 16.03 169 ASP A O 1
ATOM 1055 N N . ASP A 1 170 ? -14.525 42.016 8.855 1.00 18.54 170 ASP A N 1
ATOM 1056 C CA . ASP A 1 170 ? -15.903 42.036 8.344 1.00 20.05 170 ASP A CA 1
ATOM 1057 C C . ASP A 1 170 ? -16.430 43.433 8.015 1.00 20.84 170 ASP A C 1
ATOM 1058 O O . ASP A 1 170 ? -17.602 43.619 7.662 1.00 24.33 170 ASP A O 1
ATOM 1063 N N . ILE A 1 171 ? -15.625 44.428 8.176 1.00 19.92 171 ILE A N 1
ATOM 1064 C CA . ILE A 1 171 ? -16.130 45.786 7.897 1.00 22.76 171 ILE A CA 1
ATOM 1065 C C . ILE A 1 171 ? -16.187 45.912 6.358 1.00 23.61 171 ILE A C 1
ATOM 1066 O O . ILE A 1 171 ? -15.160 45.673 5.676 1.00 23.58 171 ILE A O 1
ATOM 1071 N N . PRO A 1 172 ? -17.348 46.287 5.805 1.00 24.05 172 PRO A N 1
ATOM 1072 C CA . PRO A 1 172 ? -17.422 46.406 4.335 1.00 24.61 172 PRO A CA 1
ATOM 1073 C C . PRO A 1 172 ? -16.293 47.246 3.756 1.00 24.64 172 PRO A C 1
ATOM 1074 O O . PRO A 1 172 ? -16.051 48.325 4.216 1.00 26.36 172 PRO A O 1
ATOM 1078 N N . TYR A 1 173 ? -15.567 46.744 2.792 1.00 24.97 173 TYR A N 1
ATOM 1079 C CA . TYR A 1 173 ? -14.507 47.529 2.242 1.00 25.86 173 TYR A CA 1
ATOM 1080 C C . TYR A 1 173 ? -15.040 48.259 1.006 1.00 27.80 173 TYR A C 1
ATOM 1081 O O . TYR A 1 173 ? -15.189 47.692 -0.035 1.00 25.30 173 TYR A O 1
ATOM 1090 N N . SER A 1 174 ? -15.276 49.544 1.115 1.00 29.18 174 SER A N 1
ATOM 1091 C CA . SER A 1 174 ? -15.760 50.182 -0.050 1.00 34.79 174 SER A CA 1
ATOM 1092 C C . SER A 1 174 ? -14.592 50.885 -0.605 1.00 36.73 174 SER A C 1
ATOM 1093 O O . SER A 1 174 ? -13.972 51.668 0.022 1.00 40.03 174 SER A O 1
ATOM 1096 N N . SER A 1 175 ? -14.246 50.493 -1.781 1.00 38.95 175 SER A N 1
ATOM 1097 C CA . SER A 1 175 ? -13.469 51.233 -2.693 1.00 42.36 175 SER A CA 1
ATOM 1098 C C . SER A 1 175 ? -14.332 51.192 -3.894 1.00 44.00 175 SER A C 1
ATOM 1099 O O . SER A 1 175 ? -14.648 50.166 -4.399 1.00 42.32 175 SER A O 1
ATOM 1102 N N . ALA A 1 176 ? -14.579 52.334 -4.443 1.00 46.94 176 ALA A N 1
ATOM 1103 C CA . ALA A 1 176 ? -15.885 52.689 -4.793 1.00 48.18 176 ALA A CA 1
ATOM 1104 C C . ALA A 1 176 ? -16.140 53.283 -6.159 1.00 49.37 176 ALA A C 1
ATOM 1105 O O . ALA A 1 176 ? -15.351 53.975 -6.745 1.00 50.99 176 ALA A O 1
ATOM 1107 N N . GLY A 1 177 ? -17.383 53.096 -6.508 1.00 48.68 177 GLY A N 1
ATOM 1108 C CA . GLY A 1 177 ? -18.044 52.235 -7.428 1.00 46.67 177 GLY A CA 1
ATOM 1109 C C . GLY A 1 177 ? -18.303 50.898 -6.806 1.00 44.47 177 GLY A C 1
ATOM 1110 O O . GLY A 1 177 ? -18.965 50.094 -7.395 1.00 46.00 177 GLY A O 1
ATOM 1111 N N . SER A 1 178 ? -17.862 50.680 -5.587 1.00 41.63 178 SER A N 1
ATOM 1112 C CA . SER A 1 178 ? -18.418 49.598 -4.810 1.00 38.69 178 SER A CA 1
ATOM 1113 C C . SER A 1 178 ? -18.532 49.840 -3.314 1.00 35.67 178 SER A C 1
ATOM 1114 O O . SER A 1 178 ? -17.679 50.332 -2.708 1.00 33.17 178 SER A O 1
ATOM 1117 N N . ASP A 1 179 ? -19.648 49.486 -2.763 1.00 35.00 179 ASP A N 1
ATOM 1118 C CA . ASP A 1 179 ? -19.819 49.459 -1.353 1.00 35.17 179 ASP A CA 1
ATOM 1119 C C . ASP A 1 179 ? -18.995 48.497 -0.516 1.00 31.59 179 ASP A C 1
ATOM 1120 O O . ASP A 1 179 ? -18.601 48.832 0.575 1.00 32.51 179 ASP A O 1
ATOM 1125 N N . ASP A 1 180 ? -18.879 47.270 -0.980 1.00 28.37 180 ASP A N 1
ATOM 1126 C CA . ASP A 1 180 ? -18.061 46.252 -0.410 1.00 23.77 180 ASP A CA 1
ATOM 1127 C C . ASP A 1 180 ? -17.403 45.380 -1.486 1.00 22.57 180 ASP A C 1
ATOM 1128 O O . ASP A 1 180 ? -18.070 44.628 -2.132 1.00 20.93 180 ASP A O 1
ATOM 1133 N N . VAL A 1 181 ? -16.086 45.404 -1.570 1.00 19.90 181 VAL A N 1
ATOM 1134 C CA . VAL A 1 181 ? -15.391 44.659 -2.573 1.00 20.96 181 VAL A CA 1
ATOM 1135 C C . VAL A 1 181 ? -15.455 43.196 -2.271 1.00 20.67 181 VAL A C 1
ATOM 1136 O O . VAL A 1 181 ? -15.257 42.415 -3.105 1.00 21.08 181 VAL A O 1
ATOM 1140 N N . TYR A 1 182 ? -15.749 42.866 -1.040 1.00 19.49 182 TYR A N 1
ATOM 1141 C CA . TYR A 1 182 ? -15.972 41.479 -0.623 1.00 20.54 182 TYR A CA 1
ATOM 1142 C C . TYR A 1 182 ? -17.402 40.957 -0.814 1.00 21.00 182 TYR A C 1
ATOM 1143 O O . TYR A 1 182 ? -17.625 39.781 -0.572 1.00 21.61 182 TYR A O 1
ATOM 1152 N N . LYS A 1 183 ? -18.338 41.793 -1.286 1.00 22.89 183 LYS A N 1
ATOM 1153 C CA . LYS A 1 183 ? -19.773 41.373 -1.284 1.00 24.69 183 LYS A CA 1
ATOM 1154 C C . LYS A 1 183 ? -20.027 40.048 -1.976 1.00 22.81 183 LYS A C 1
ATOM 1155 O O . LYS A 1 183 ? -20.695 39.195 -1.425 1.00 23.07 183 LYS A O 1
ATOM 1161 N N . HIS A 1 184 ? -19.425 39.839 -3.143 1.00 21.87 184 HIS A N 1
ATOM 1162 C CA . HIS A 1 184 ? -19.628 38.600 -3.894 1.00 21.32 184 HIS A CA 1
ATOM 1163 C C . HIS A 1 184 ? -19.053 37.399 -3.183 1.00 20.91 184 HIS A C 1
ATOM 1164 O O . HIS A 1 184 ? -19.595 36.303 -3.268 1.00 20.56 184 HIS A O 1
ATOM 1171 N N . ILE A 1 185 ? -17.900 37.581 -2.520 1.00 19.87 185 ILE A N 1
ATOM 1172 C CA . ILE A 1 185 ? -17.265 36.484 -1.756 1.00 17.52 185 ILE A CA 1
ATOM 1173 C C . ILE A 1 185 ? -18.209 36.131 -0.556 1.00 16.28 185 ILE A C 1
ATOM 1174 O O . ILE A 1 185 ? -18.442 34.966 -0.290 1.00 15.84 185 ILE A O 1
ATOM 1179 N N . LYS A 1 186 ? -18.785 37.124 0.108 1.00 14.83 186 LYS A N 1
ATOM 1180 C CA . LYS A 1 186 ? -19.685 36.838 1.289 1.00 17.43 186 LYS A CA 1
ATOM 1181 C C . LYS A 1 186 ? -20.920 36.123 0.864 1.00 19.00 186 LYS A C 1
ATOM 1182 O O . LYS A 1 186 ? -21.273 35.086 1.402 1.00 22.10 186 LYS A O 1
ATOM 1188 N N . GLU A 1 187 ? -21.573 36.661 -0.156 1.00 22.29 187 GLU A N 1
ATOM 1189 C CA . GLU A 1 187 ? -22.678 36.001 -0.864 1.00 26.35 187 GLU A CA 1
ATOM 1190 C C . GLU A 1 187 ? -22.396 34.564 -1.317 1.00 26.16 187 GLU A C 1
ATOM 1191 O O . GLU A 1 187 ? -23.265 33.692 -1.135 1.00 29.05 187 GLU A O 1
ATOM 1197 N N . ALA A 1 188 ? -21.210 34.258 -1.880 1.00 24.68 188 ALA A N 1
ATOM 1198 C CA . ALA A 1 188 ? -21.006 32.853 -2.304 1.00 21.45 188 ALA A CA 1
ATOM 1199 C C . ALA A 1 188 ? -20.737 31.913 -1.118 1.00 21.57 188 ALA A C 1
ATOM 1200 O O . ALA A 1 188 ? -20.565 30.721 -1.302 1.00 19.63 188 ALA A O 1
ATOM 1202 N N . GLY A 1 189 ? -20.681 32.445 0.142 1.00 23.69 189 GLY A N 1
ATOM 1203 C CA . GLY A 1 189 ? -20.407 31.574 1.309 1.00 19.26 189 GLY A CA 1
ATOM 1204 C C . GLY A 1 189 ? -18.890 31.337 1.535 1.00 20.03 189 GLY A C 1
ATOM 1205 O O . GLY A 1 189 ? -18.507 30.440 2.216 1.00 18.28 189 GLY A O 1
ATOM 1206 N N . MET A 1 190 ? -18.023 32.133 0.928 1.00 20.08 190 MET A N 1
ATOM 1207 C CA . MET A 1 190 ? -16.578 31.825 0.990 1.00 21.96 190 MET A CA 1
ATOM 1208 C C . MET A 1 190 ? -15.841 32.783 1.955 1.00 20.52 190 MET A C 1
ATOM 1209 O O . MET A 1 190 ? -14.609 32.741 2.076 1.00 21.18 190 MET A O 1
ATOM 1214 N N . PHE A 1 191 ? -16.573 33.663 2.611 1.00 19.66 191 PHE A N 1
ATOM 1215 C CA . PHE A 1 191 ? -15.928 34.665 3.479 1.00 18.26 191 PHE A CA 1
ATOM 1216 C C . PHE A 1 191 ? -15.776 34.270 4.942 1.00 18.75 191 PHE A C 1
ATOM 1217 O O . PHE A 1 191 ? -16.748 33.988 5.627 1.00 16.87 191 PHE A O 1
ATOM 1225 N N . ALA A 1 192 ? -14.539 34.258 5.442 1.00 18.90 192 ALA A N 1
ATOM 1226 C CA . ALA A 1 192 ? -14.304 33.904 6.867 1.00 19.78 192 ALA A CA 1
ATOM 1227 C C . ALA A 1 192 ? -13.751 35.139 7.575 1.00 18.29 192 ALA A C 1
ATOM 1228 O O . ALA A 1 192 ? -12.588 35.444 7.404 1.00 18.47 192 ALA A O 1
ATOM 1230 N N . PRO A 1 193 ? -14.584 35.883 8.310 1.00 18.50 193 PRO A N 1
ATOM 1231 C CA . PRO A 1 193 ? -14.124 37.132 8.978 1.00 17.63 193 PRO A CA 1
ATOM 1232 C C . PRO A 1 193 ? -13.079 36.976 10.056 1.00 17.05 193 PRO A C 1
ATOM 1233 O O . PRO A 1 193 ? -13.057 35.988 10.805 1.00 21.37 193 PRO A O 1
ATOM 1237 N N . THR A 1 194 ? -12.115 37.870 10.109 1.00 17.06 194 THR A N 1
ATOM 1238 C CA . THR A 1 194 ? -11.141 37.816 11.234 1.00 14.39 194 THR A CA 1
ATOM 1239 C C . THR A 1 194 ? -11.436 39.126 12.019 1.00 16.76 194 THR A C 1
ATOM 1240 O O . THR A 1 194 ? -12.286 39.980 11.571 1.00 12.83 194 THR A O 1
ATOM 1244 N N . GLN A 1 195 ? -10.763 39.248 13.188 1.00 15.97 195 GLN A N 1
ATOM 1245 C CA . GLN A 1 195 ? -10.921 40.377 14.102 1.00 17.80 195 GLN A CA 1
ATOM 1246 C C . GLN A 1 195 ? -9.665 41.240 13.991 1.00 18.52 195 GLN A C 1
ATOM 1247 O O . GLN A 1 195 ? -8.552 40.691 13.905 1.00 18.89 195 GLN A O 1
ATOM 1253 N N . ARG A 1 196 ? -9.863 42.530 13.906 1.00 16.42 196 ARG A N 1
ATOM 1254 C CA . ARG A 1 196 ? -8.815 43.445 13.912 1.00 21.26 196 ARG A CA 1
ATOM 1255 C C . ARG A 1 196 ? -8.280 43.544 15.330 1.00 21.56 196 ARG A C 1
ATOM 1256 O O . ARG A 1 196 ? -9.036 43.376 16.340 1.00 19.96 196 ARG A O 1
ATOM 1264 N N . THR A 1 197 ? -6.963 43.798 15.378 1.00 21.10 197 THR A N 1
ATOM 1265 C CA . THR A 1 197 ? -6.228 44.063 16.663 1.00 20.62 197 THR A CA 1
ATOM 1266 C C . THR A 1 197 ? -6.391 45.510 16.966 1.00 20.33 197 THR A C 1
ATOM 1267 O O . THR A 1 197 ? -6.004 46.336 16.179 1.00 21.25 197 THR A O 1
ATOM 1271 N N . GLU A 1 198 ? -7.042 45.804 18.071 1.00 23.36 198 GLU A N 1
ATOM 1272 C CA . GLU A 1 198 ? -7.246 47.116 18.538 1.00 27.01 198 GLU A CA 1
ATOM 1273 C C . GLU A 1 198 ? -5.910 47.796 18.962 1.00 27.70 198 GLU A C 1
ATOM 1274 O O . GLU A 1 198 ? -4.906 47.164 19.334 1.00 26.51 198 GLU A O 1
ATOM 1280 N N . GLY A 1 199 ? -5.859 49.099 18.861 1.00 28.73 199 GLY A N 1
ATOM 1281 C CA . GLY A 1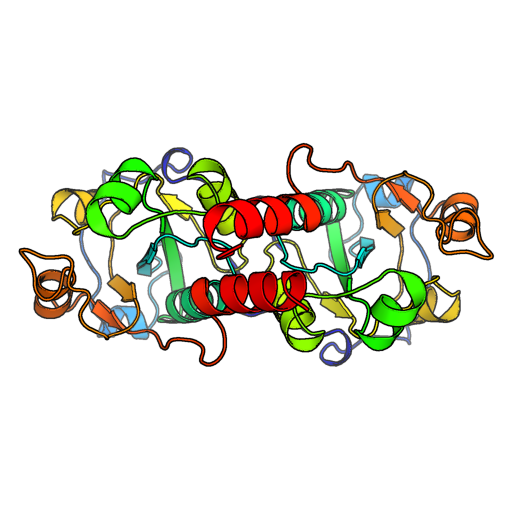 199 ? -4.654 49.766 19.372 1.00 29.69 199 GLY A CA 1
ATOM 1282 C C . GLY A 1 199 ? -3.357 49.708 18.555 1.00 29.72 199 GLY A C 1
ATOM 1283 O O . GLY A 1 199 ? -2.299 50.168 19.026 1.00 29.45 199 GLY A O 1
ATOM 1284 N N . ILE A 1 200 ? -3.416 49.178 17.337 1.00 28.63 200 ILE A N 1
ATOM 1285 C CA . ILE A 1 200 ? -2.286 49.300 16.429 1.00 27.54 200 ILE A CA 1
ATOM 1286 C C . ILE A 1 200 ? -2.785 49.475 15.017 1.00 28.13 200 ILE A C 1
ATOM 1287 O O . ILE A 1 200 ? -3.835 48.935 14.676 1.00 28.94 200 ILE A O 1
ATOM 1292 N N . SER A 1 201 ? -2.084 50.272 14.202 1.00 27.24 201 SER A N 1
ATOM 1293 C CA . SER A 1 201 ? -2.375 50.316 12.779 1.00 27.15 201 SER A CA 1
ATOM 1294 C C . SER A 1 201 ? -1.248 51.106 12.115 1.00 26.43 201 SER A C 1
ATOM 1295 O O . SER A 1 201 ? -0.471 51.729 12.818 1.00 26.88 201 SER A O 1
ATOM 1298 N N . THR A 1 202 ? -1.180 51.042 10.783 1.00 25.44 202 THR A N 1
ATOM 1299 C CA . THR A 1 202 ? -0.229 51.783 9.976 1.00 26.46 202 THR A CA 1
ATOM 1300 C C . THR A 1 202 ? -0.381 53.250 10.337 1.00 26.00 202 THR A C 1
ATOM 1301 O O . THR A 1 202 ? 0.604 53.908 10.737 1.00 25.69 202 THR A O 1
ATOM 1305 N N . SER A 1 203 ? -1.622 53.745 10.300 1.00 26.87 203 SER A N 1
ATOM 1306 C CA . SER A 1 203 ? -1.910 55.181 10.629 1.00 27.65 203 SER A CA 1
ATOM 1307 C C . SER A 1 203 ? -1.494 55.555 12.019 1.00 28.34 203 SER A C 1
ATOM 1308 O O . SER A 1 203 ? -0.856 56.610 12.181 1.00 29.28 203 SER A O 1
ATOM 1311 N N . ASP A 1 204 ? -1.838 54.730 13.032 1.00 28.40 204 ASP A N 1
ATOM 1312 C CA . ASP A 1 204 ? -1.309 54.970 14.397 1.00 29.61 204 ASP A CA 1
ATOM 1313 C C . ASP A 1 204 ? 0.242 55.039 14.496 1.00 28.51 204 ASP A C 1
ATOM 1314 O O . ASP A 1 204 ? 0.834 55.846 15.239 1.00 28.19 204 ASP A O 1
ATOM 1319 N N . ILE A 1 205 ? 0.912 54.157 13.783 1.00 26.44 205 ILE A N 1
ATOM 1320 C CA . ILE A 1 205 ? 2.346 54.152 13.879 1.00 24.94 205 ILE A CA 1
ATOM 1321 C C . ILE A 1 205 ? 2.915 55.434 13.262 1.00 24.00 205 ILE A C 1
ATOM 1322 O O . ILE A 1 205 ? 3.761 56.046 13.849 1.00 23.52 205 ILE A O 1
ATOM 1327 N N . ILE A 1 206 ? 2.421 55.822 12.094 1.00 24.57 206 ILE A N 1
ATOM 1328 C CA . ILE A 1 206 ? 2.854 57.055 11.419 1.00 25.89 206 ILE A CA 1
ATOM 1329 C C . ILE A 1 206 ? 2.582 58.267 12.318 1.00 27.83 206 ILE A C 1
ATOM 1330 O O . ILE A 1 206 ? 3.466 59.137 12.537 1.00 28.52 206 ILE A O 1
ATOM 1335 N N . THR A 1 207 ? 1.390 58.280 12.900 1.00 28.49 207 THR A N 1
ATOM 1336 C CA . THR A 1 207 ? 1.044 59.323 13.832 1.00 30.60 207 THR A CA 1
ATOM 1337 C C . THR A 1 207 ? 1.952 59.410 15.053 1.00 31.31 207 THR A C 1
ATOM 1338 O O . THR A 1 207 ? 2.250 60.510 15.461 1.00 32.29 207 THR A O 1
ATOM 1342 N N . ARG A 1 208 ? 2.393 58.297 15.667 1.00 31.64 208 ARG A N 1
ATOM 1343 C CA . ARG A 1 208 ? 3.390 58.417 16.785 1.00 31.97 208 ARG A CA 1
ATOM 1344 C C . ARG A 1 208 ? 4.730 58.937 16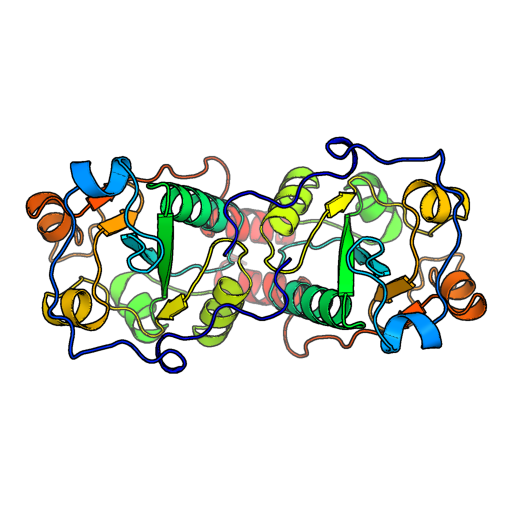.298 1.00 31.33 208 ARG A C 1
ATOM 1345 O O . ARG A 1 208 ? 5.426 59.667 16.988 1.00 30.11 208 ARG A O 1
ATOM 1353 N N . ILE A 1 209 ? 5.126 58.502 15.123 1.00 31.55 209 ILE A N 1
ATOM 1354 C CA . ILE A 1 209 ? 6.407 58.908 14.616 1.00 33.02 209 ILE A CA 1
ATOM 1355 C C . ILE A 1 209 ? 6.398 60.422 14.329 1.00 35.23 209 ILE A C 1
ATOM 1356 O O . ILE A 1 209 ? 7.358 61.105 14.657 1.00 35.12 209 ILE A O 1
ATOM 1361 N N . VAL A 1 210 ? 5.334 60.945 13.713 1.00 37.99 210 VAL A N 1
ATOM 1362 C CA . VAL A 1 210 ? 5.295 62.410 13.493 1.00 40.81 210 VAL A CA 1
ATOM 1363 C C . VAL A 1 210 ? 5.129 63.203 14.802 1.00 43.42 210 VAL A C 1
ATOM 1364 O O . VAL A 1 210 ? 5.810 64.205 14.989 1.00 42.98 210 VAL A O 1
ATOM 1368 N N . ARG A 1 211 ? 4.281 62.742 15.724 1.00 47.21 211 ARG A N 1
ATOM 1369 C CA . ARG A 1 211 ? 4.264 63.337 17.066 1.00 51.61 211 ARG A CA 1
ATOM 1370 C C . ARG A 1 211 ? 5.654 63.360 17.682 1.00 53.48 211 ARG A C 1
ATOM 1371 O O . ARG A 1 211 ? 6.047 64.368 18.272 1.00 53.91 211 ARG A O 1
ATOM 1379 N N . ASP A 1 212 ? 6.407 62.264 17.535 1.00 56.31 212 ASP A N 1
ATOM 1380 C CA . ASP A 1 212 ? 7.724 62.116 18.208 1.00 58.59 212 ASP A CA 1
ATOM 1381 C C . ASP A 1 212 ? 8.723 63.067 17.641 1.00 60.30 212 ASP A C 1
ATOM 1382 O O . ASP A 1 212 ? 9.461 63.716 18.379 1.00 61.56 212 ASP A O 1
ATOM 1387 N N . TYR A 1 213 ? 8.728 63.135 16.317 1.00 61.70 213 TYR A N 1
ATOM 1388 C CA . TYR A 1 213 ? 9.458 64.137 15.586 1.00 63.08 213 TYR A CA 1
ATOM 1389 C C . TYR A 1 213 ? 9.125 65.625 15.926 1.00 64.46 213 TYR A C 1
ATOM 1390 O O . TYR A 1 213 ? 10.045 66.453 15.992 1.00 64.55 213 TYR A O 1
ATOM 1399 N N . ASP A 1 214 ? 7.834 65.974 16.086 1.00 65.70 214 ASP A N 1
ATOM 1400 C CA . ASP A 1 214 ? 7.414 67.366 16.438 1.00 66.79 214 ASP A CA 1
ATOM 1401 C C . ASP A 1 214 ? 7.889 67.797 17.834 1.00 68.04 214 ASP A C 1
ATOM 1402 O O . ASP A 1 214 ? 8.374 68.924 18.008 1.00 68.24 214 ASP A O 1
ATOM 1407 N N . VAL A 1 215 ? 7.708 66.896 18.808 1.00 69.18 215 VAL A N 1
ATOM 1408 C CA . VAL A 1 215 ? 8.225 67.032 20.177 1.00 70.68 215 VAL A CA 1
ATOM 1409 C C . VAL A 1 215 ? 9.544 66.249 20.297 1.00 71.01 215 VAL A C 1
ATOM 1410 O O . VAL A 1 215 ? 10.625 66.834 20.421 1.00 71.55 215 VAL A O 1
ATOM 1414 N N . GLY B 1 40 ? 2.516 24.856 8.139 1.00 31.29 40 GLY B N 1
ATOM 1415 C CA . GLY B 1 40 ? 3.757 25.701 8.488 1.00 28.97 40 GLY B CA 1
ATOM 1416 C C . GLY B 1 40 ? 3.727 25.795 10.022 1.00 28.01 40 GLY B C 1
ATOM 1417 O O . GLY B 1 40 ? 3.916 24.761 10.751 1.00 28.22 40 GLY B O 1
ATOM 1418 N N . LEU B 1 41 ? 3.482 26.99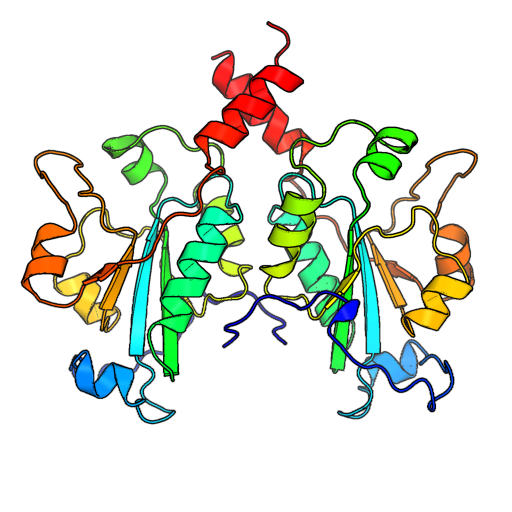5 10.526 1.00 24.38 41 LEU B N 1
ATOM 1419 C CA . LEU B 1 41 ? 3.310 27.182 11.960 1.00 22.58 41 LEU B CA 1
ATOM 1420 C C . LEU B 1 41 ? 1.993 27.974 12.209 1.00 21.08 41 LEU B C 1
ATOM 1421 O O . LEU B 1 41 ? 1.538 28.738 11.359 1.00 18.59 41 LEU B O 1
ATOM 1426 N N . ARG B 1 42 ? 1.457 27.811 13.405 1.00 19.97 42 ARG B N 1
ATOM 1427 C CA . ARG B 1 42 ? 0.120 28.247 13.740 1.00 19.38 42 ARG B CA 1
ATOM 1428 C C . ARG B 1 42 ? 0.120 29.171 14.936 1.00 18.57 42 ARG B C 1
ATOM 1429 O O . ARG B 1 42 ? -0.814 29.925 15.138 1.00 18.27 42 ARG B O 1
ATOM 1437 N N . GLN B 1 43 ? 1.145 29.065 15.763 1.00 17.26 43 GLN B N 1
ATOM 1438 C CA . GLN B 1 43 ? 1.116 29.822 17.058 1.00 17.00 43 GLN B CA 1
ATOM 1439 C C . GLN B 1 43 ? 2.317 30.712 17.160 1.00 15.64 43 GLN B C 1
ATOM 1440 O O . GLN B 1 43 ? 3.381 30.421 16.548 1.00 14.70 43 GLN B O 1
ATOM 1446 N N . PRO B 1 44 ? 2.196 31.785 17.947 1.00 16.67 44 PRO B N 1
ATOM 1447 C CA . PRO B 1 44 ? 3.412 32.625 18.102 1.00 17.20 44 PRO B CA 1
ATOM 1448 C C . PRO B 1 44 ? 4.570 31.837 18.694 1.00 17.98 44 PRO B C 1
ATOM 1449 O O . PRO B 1 44 ? 4.370 30.842 19.400 1.00 17.41 44 PRO B O 1
ATOM 1453 N N . ALA B 1 45 ? 5.805 32.297 18.455 1.00 17.21 45 ALA B N 1
ATOM 1454 C CA . ALA B 1 45 ? 6.934 31.731 19.227 1.00 14.62 45 ALA B CA 1
ATOM 1455 C C . ALA B 1 45 ? 6.739 31.969 20.722 1.00 14.05 45 ALA B C 1
ATOM 1456 O O . ALA B 1 45 ? 6.517 33.112 21.103 1.00 16.36 45 ALA B O 1
ATOM 1458 N N . PRO B 1 46 ? 6.918 30.948 21.602 1.00 15.44 46 PRO B N 1
ATOM 1459 C CA . PRO B 1 46 ? 6.629 31.225 23.004 1.00 15.64 46 PRO B CA 1
ATOM 1460 C C . PRO B 1 46 ? 7.669 32.164 23.696 1.00 17.77 46 PRO B C 1
ATOM 1461 O O . PRO B 1 46 ? 8.842 32.266 23.270 1.00 16.33 46 PRO B O 1
ATOM 1465 N N . PHE B 1 47 ? 7.256 32.844 24.749 1.00 16.67 47 PHE B N 1
ATOM 1466 C CA . PHE B 1 47 ? 8.245 33.443 25.635 1.00 19.55 47 PHE B CA 1
ATOM 1467 C C . PHE B 1 47 ? 9.030 32.366 26.400 1.00 20.16 47 PHE B C 1
ATOM 1468 O O . PHE B 1 47 ? 8.560 31.236 26.646 1.00 19.70 47 PHE B O 1
ATOM 1476 N N . SER B 1 48 ? 10.257 32.689 26.707 1.00 20.98 48 SER B N 1
ATOM 1477 C CA . SER B 1 48 ? 11.140 31.739 27.369 1.00 23.70 48 SER B CA 1
ATOM 1478 C C . SER B 1 48 ? 10.540 31.130 28.647 1.00 25.96 48 SER B C 1
ATOM 1479 O O . SER B 1 48 ? 10.801 29.965 28.962 1.00 23.12 48 SER B O 1
ATOM 1482 N N . ASP B 1 49 ? 9.745 31.914 29.399 1.00 29.45 49 ASP B N 1
ATOM 1483 C CA . ASP B 1 49 ? 9.159 31.386 30.679 1.00 33.66 49 ASP B CA 1
ATOM 1484 C C . ASP B 1 49 ? 8.099 30.316 30.358 1.00 34.88 49 ASP B C 1
ATOM 1485 O O . ASP B 1 49 ? 7.737 29.571 31.213 1.00 35.71 49 ASP B O 1
ATOM 1490 N N . GLU B 1 50 ? 7.521 30.280 29.171 1.00 38.71 50 GLU B N 1
ATOM 1491 C CA . GLU B 1 50 ? 6.471 29.260 28.894 1.00 42.07 50 GLU B CA 1
ATOM 1492 C C . GLU B 1 50 ? 7.075 27.860 28.585 1.00 44.72 50 GLU B C 1
ATOM 1493 O O . GLU B 1 50 ? 6.354 26.920 28.294 1.00 44.98 50 GLU B O 1
ATOM 1499 N N . ILE B 1 51 ? 8.389 27.723 28.598 1.00 47.96 51 ILE B N 1
ATOM 1500 C CA . ILE B 1 51 ? 8.978 26.468 28.126 1.00 51.41 51 ILE B CA 1
ATOM 1501 C C . ILE B 1 51 ? 9.639 25.744 29.274 1.00 53.79 51 ILE B C 1
ATOM 1502 O O . ILE B 1 51 ? 10.536 26.313 29.919 1.00 55.19 51 ILE B O 1
ATOM 1507 N N . GLU B 1 52 ? 9.210 24.492 29.504 1.00 57.48 52 GLU B N 1
ATOM 1508 C CA . GLU B 1 52 ? 9.872 23.577 30.475 1.00 59.73 52 GLU B CA 1
ATOM 1509 C C . GLU B 1 52 ? 11.294 23.243 30.015 1.00 60.68 52 GLU B C 1
ATOM 1510 O O . GLU B 1 52 ? 11.496 22.749 28.893 1.00 61.61 52 GLU B O 1
ATOM 1516 N N . VAL B 1 53 ? 12.268 23.551 30.883 1.00 61.75 53 VAL B N 1
ATOM 1517 C CA . VAL B 1 53 ? 13.690 23.437 30.586 1.00 61.89 53 VAL B CA 1
ATOM 1518 C C . VAL B 1 53 ? 14.349 22.462 31.586 1.00 62.20 53 VAL B C 1
ATOM 1519 O O . VAL B 1 53 ? 14.458 22.756 32.780 1.00 62.97 53 VAL B O 1
ATOM 1523 N N . ASP B 1 54 ? 14.796 21.313 31.095 1.00 62.08 54 ASP B N 1
ATOM 1524 C CA . ASP B 1 54 ? 15.612 20.390 31.919 1.00 61.91 54 ASP B CA 1
ATOM 1525 C C . ASP B 1 54 ? 17.033 20.919 32.261 1.00 61.26 54 ASP B C 1
ATOM 1526 O O . ASP B 1 54 ? 17.881 21.060 31.362 1.00 60.20 54 ASP B O 1
ATOM 1531 N N . PHE B 1 55 ? 17.228 21.218 33.561 1.00 61.28 55 PHE B N 1
ATOM 1532 C CA . PHE B 1 55 ? 18.535 21.517 34.220 1.00 61.63 55 PHE B CA 1
ATOM 1533 C C . PHE B 1 55 ? 19.250 20.278 34.816 1.00 60.87 55 PHE B C 1
ATOM 1534 O O . PHE B 1 55 ? 20.330 20.401 35.397 1.00 61.38 55 PHE B O 1
ATOM 1542 N N . SER B 1 56 ? 18.632 19.104 34.743 1.00 59.75 56 SER B N 1
ATOM 1543 C CA . SER B 1 56 ? 19.328 17.854 35.137 1.00 58.11 56 SER B CA 1
ATOM 1544 C C . SER B 1 56 ? 20.197 17.584 33.934 1.00 56.04 56 SER B C 1
ATOM 1545 O O . SER B 1 56 ? 20.660 16.458 33.738 1.00 56.21 56 SER B O 1
ATOM 1548 N N . LYS B 1 57 ? 20.341 18.636 33.101 1.00 52.86 57 LYS B N 1
ATOM 1549 C CA . LYS B 1 57 ? 21.227 18.673 31.927 1.00 48.74 57 LYS B CA 1
ATOM 1550 C C . LYS B 1 57 ? 22.235 19.808 32.126 1.00 43.87 57 LYS B C 1
ATOM 1551 O O . LYS B 1 57 ? 21.844 20.982 32.116 1.00 43.54 57 LYS B O 1
ATOM 1557 N N . PRO B 1 58 ? 23.529 19.477 32.300 1.00 39.45 58 PRO B N 1
ATOM 1558 C CA . PRO B 1 58 ? 24.603 20.452 32.506 1.00 35.31 58 PRO B CA 1
ATOM 1559 C C . PRO B 1 58 ? 24.740 21.424 31.324 1.00 31.49 58 PRO B C 1
ATOM 1560 O O . PRO B 1 58 ? 24.535 21.002 30.173 1.00 30.47 58 PRO B O 1
ATOM 1564 N N . TYR B 1 59 ? 25.146 22.668 31.579 1.00 26.38 59 TYR B N 1
ATOM 1565 C CA . TYR B 1 59 ? 25.484 23.581 30.486 1.00 24.52 59 TYR B CA 1
ATOM 1566 C C . TYR B 1 59 ? 26.754 23.107 29.756 1.00 23.83 59 TYR B C 1
ATOM 1567 O O . TYR B 1 59 ? 27.857 23.394 30.210 1.00 23.72 59 TYR B O 1
ATOM 1576 N N . VAL B 1 60 ? 26.599 22.404 28.643 1.00 21.65 60 VAL B N 1
ATOM 1577 C CA . VAL B 1 60 ? 27.738 21.945 27.855 1.00 21.72 60 VAL B CA 1
ATOM 1578 C C . VAL B 1 60 ? 27.552 22.499 26.410 1.00 21.91 60 VAL B C 1
ATOM 1579 O O . VAL B 1 60 ? 26.657 22.075 25.683 1.00 20.17 60 VAL B O 1
ATOM 1583 N N . ARG B 1 61 ? 28.408 23.428 26.035 1.00 19.78 61 ARG B N 1
ATOM 1584 C CA . ARG B 1 61 ? 28.353 24.019 24.728 1.00 20.06 61 ARG B CA 1
ATOM 1585 C C . ARG B 1 61 ? 28.909 23.105 23.652 1.00 22.02 61 ARG B C 1
ATOM 1586 O O . ARG B 1 61 ? 29.782 22.284 23.911 1.00 20.97 61 ARG B O 1
ATOM 1594 N N . VAL B 1 62 ? 28.395 23.263 22.440 1.00 21.04 62 VAL B N 1
ATOM 1595 C CA . VAL B 1 62 ? 28.930 22.495 21.304 1.00 21.97 62 VAL B CA 1
ATOM 1596 C C . VAL B 1 62 ? 29.953 23.378 20.616 1.00 21.85 62 VAL B C 1
ATOM 1597 O O . VAL B 1 62 ? 29.883 24.554 20.715 1.00 24.69 62 VAL B O 1
ATOM 1601 N N . THR B 1 63 ? 30.941 22.837 19.956 1.00 22.00 63 THR B N 1
ATOM 1602 C CA . THR B 1 63 ? 31.883 23.635 19.258 1.00 21.15 63 THR B CA 1
ATOM 1603 C C . THR B 1 63 ? 31.291 23.890 17.855 1.00 22.15 63 THR B C 1
ATOM 1604 O O . THR B 1 63 ? 30.322 23.186 17.437 1.00 17.27 63 THR B O 1
ATOM 1608 N N . MET B 1 64 ? 31.858 24.912 17.187 1.00 20.94 64 MET B N 1
ATOM 1609 C CA . MET B 1 64 ? 31.547 25.294 15.780 1.00 23.71 64 MET B CA 1
ATOM 1610 C C . MET B 1 64 ? 31.578 24.045 14.888 1.00 24.74 64 MET B C 1
ATOM 1611 O O . MET B 1 64 ? 30.695 23.788 14.057 1.00 25.60 64 MET B O 1
ATOM 1616 N N . GLU B 1 65 ? 32.602 23.259 15.119 1.00 24.33 65 GLU B N 1
ATOM 1617 C CA . GLU B 1 65 ? 32.861 22.085 14.305 1.00 26.84 65 GLU B CA 1
ATOM 1618 C C . GLU B 1 65 ? 31.731 21.024 14.462 1.00 23.71 65 GLU B C 1
ATOM 1619 O O . GLU B 1 65 ? 31.188 20.531 13.467 1.00 22.76 65 GLU B O 1
ATOM 1625 N N . GLU B 1 66 ? 31.345 20.722 15.712 1.00 23.34 66 GLU B N 1
ATOM 1626 C CA . GLU B 1 66 ? 30.223 19.780 15.951 1.00 23.52 66 GLU B CA 1
ATOM 1627 C C . GLU B 1 66 ? 28.925 20.460 15.485 1.00 22.96 66 GLU B C 1
ATOM 1628 O O . GLU B 1 66 ? 28.070 19.789 14.897 1.00 24.10 66 GLU B O 1
ATOM 1634 N N . ALA B 1 67 ? 28.803 21.773 15.699 1.00 21.01 67 ALA B N 1
ATOM 1635 C CA . ALA B 1 67 ? 27.593 22.518 15.301 1.00 22.86 67 ALA B CA 1
ATOM 1636 C C . ALA B 1 67 ? 27.375 22.392 13.749 1.00 23.13 67 ALA B C 1
ATOM 1637 O O . ALA B 1 67 ? 26.282 22.021 13.308 1.00 23.02 67 ALA B O 1
ATOM 1639 N N . CYS B 1 68 ? 28.438 22.625 12.974 1.00 24.02 68 CYS B N 1
ATOM 1640 C CA . CYS B 1 68 ? 28.324 22.575 11.516 1.00 28.78 68 CYS B CA 1
ATOM 1641 C C . CYS B 1 68 ? 28.060 21.210 10.917 1.00 29.42 68 CYS B C 1
ATOM 1642 O O . CYS B 1 68 ? 27.446 21.135 9.886 1.00 31.48 68 CYS B O 1
ATOM 1645 N N . ARG B 1 69 ? 28.495 20.154 11.583 1.00 32.07 69 ARG B N 1
ATOM 1646 C CA . ARG B 1 69 ? 28.230 18.771 11.176 1.00 34.03 69 ARG B CA 1
ATOM 1647 C C . ARG B 1 69 ? 26.781 18.347 11.364 1.00 34.59 69 ARG B C 1
ATOM 1648 O O . ARG B 1 69 ? 26.316 17.424 10.684 1.00 35.53 69 ARG B O 1
ATOM 1656 N N . GLY B 1 70 ? 26.076 18.971 12.308 1.00 34.23 70 GLY B N 1
ATOM 1657 C CA . GLY B 1 70 ? 24.672 18.626 12.601 1.00 33.21 70 GLY B CA 1
ATOM 1658 C C . GLY B 1 70 ? 24.621 17.922 13.933 1.00 32.79 70 GLY B C 1
ATOM 1659 O O . GLY B 1 70 ? 25.258 16.928 14.086 1.00 34.28 70 GLY B O 1
ATOM 1660 N N . THR B 1 71 ? 23.914 18.463 14.908 1.00 31.23 71 THR B N 1
ATOM 1661 C CA . THR B 1 71 ? 23.719 17.814 16.168 1.00 31.54 71 THR B CA 1
ATOM 1662 C C . THR B 1 71 ? 22.474 16.894 16.106 1.00 33.58 71 THR B C 1
ATOM 1663 O O . THR B 1 71 ? 21.584 17.087 15.217 1.00 31.66 71 THR B O 1
ATOM 1667 N N . PRO B 1 72 ? 22.408 15.897 17.038 1.00 34.99 72 PRO B N 1
ATOM 1668 C CA . PRO B 1 72 ? 21.222 15.036 17.104 1.00 36.73 72 PRO B CA 1
ATOM 1669 C C . PRO B 1 72 ? 19.970 15.896 17.174 1.00 37.62 72 PRO B C 1
ATOM 1670 O O . PRO B 1 72 ? 20.014 17.011 17.726 1.00 38.59 72 PRO B O 1
ATOM 1674 N N . CYS B 1 73 ? 18.885 15.382 16.604 1.00 38.67 73 CYS B N 1
ATOM 1675 C CA . CYS B 1 73 ? 17.554 15.993 16.668 1.00 40.63 73 CYS B CA 1
ATOM 1676 C C . CYS B 1 73 ? 17.198 16.555 18.014 1.00 38.77 73 CYS B C 1
ATOM 1677 O O . CYS B 1 73 ? 16.673 17.643 18.094 1.00 38.19 73 CYS B O 1
ATOM 1680 N N . GLU B 1 74 ? 17.482 15.824 19.073 1.00 37.98 74 GLU B N 1
ATOM 1681 C CA . GLU B 1 74 ? 17.149 16.311 20.391 1.00 39.11 74 GLU B CA 1
ATOM 1682 C C . GLU B 1 74 ? 18.075 17.361 21.018 1.00 36.27 74 GLU B C 1
ATOM 1683 O O . GLU B 1 74 ? 17.791 17.848 22.092 1.00 37.47 74 GLU B O 1
ATOM 1689 N N . ARG B 1 75 ? 19.165 17.699 20.346 1.00 33.15 75 ARG B N 1
ATOM 1690 C CA . ARG B 1 75 ? 20.118 18.678 20.858 1.00 29.73 75 ARG B CA 1
ATOM 1691 C C . ARG B 1 75 ? 20.429 19.694 19.764 1.00 27.00 75 ARG B C 1
ATOM 1692 O O . ARG B 1 75 ? 21.538 19.747 19.273 1.00 25.79 75 ARG B O 1
ATOM 1700 N N . PRO B 1 76 ? 19.421 20.477 19.371 1.00 25.49 76 PRO B N 1
ATOM 1701 C CA . PRO B 1 76 ? 19.634 21.547 18.376 1.00 24.44 76 PRO B CA 1
ATOM 1702 C C . PRO B 1 76 ? 20.637 22.534 18.980 1.00 23.39 76 PRO B C 1
ATOM 1703 O O . PRO B 1 76 ? 20.749 22.609 20.214 1.00 21.60 76 PRO B O 1
ATOM 1707 N N . VAL B 1 77 ? 21.406 23.181 18.101 1.00 22.02 77 VAL B N 1
ATOM 1708 C CA . VAL B 1 77 ? 22.332 24.259 18.490 1.00 19.20 77 VAL B CA 1
ATOM 1709 C C . VAL B 1 77 ? 21.537 25.511 18.850 1.00 18.38 77 VAL B C 1
ATOM 1710 O O . VAL B 1 77 ? 20.730 25.993 18.056 1.00 17.72 77 VAL B O 1
ATOM 1714 N N . ARG B 1 78 ? 21.747 26.027 20.055 1.00 15.06 78 ARG B N 1
ATOM 1715 C CA . ARG B 1 78 ? 20.906 27.073 20.575 1.00 15.68 78 ARG B CA 1
ATOM 1716 C C . ARG B 1 78 ? 21.600 28.380 20.343 1.00 15.89 78 ARG B C 1
ATOM 1717 O O . ARG B 1 78 ? 22.631 28.677 20.967 1.00 14.77 78 ARG B O 1
ATOM 1725 N N . VAL B 1 79 ? 21.006 29.160 19.447 1.00 15.36 79 VAL B N 1
ATOM 1726 C CA . VAL B 1 79 ? 21.615 30.344 19.008 1.00 13.12 79 VAL B CA 1
ATOM 1727 C C . VAL B 1 79 ? 20.820 31.463 19.583 1.00 14.74 79 VAL B C 1
ATOM 1728 O O . VAL B 1 79 ? 19.586 31.429 19.580 1.00 14.78 79 VAL B O 1
ATOM 1732 N N . TYR B 1 80 ? 21.543 32.465 20.090 1.00 14.41 80 TYR B N 1
ATOM 1733 C CA . TYR B 1 80 ? 20.948 33.612 20.584 1.00 14.79 80 TYR B CA 1
ATOM 1734 C C . TYR B 1 80 ? 21.260 34.851 19.760 1.00 13.85 80 TYR B C 1
ATOM 1735 O O . TYR B 1 80 ? 22.427 35.161 19.510 1.00 15.59 80 TYR B O 1
ATOM 1744 N N . ALA B 1 81 ? 20.192 35.576 19.404 1.00 13.84 81 ALA B N 1
ATOM 1745 C CA . ALA B 1 81 ? 20.306 36.910 18.724 1.00 14.61 81 ALA B CA 1
ATOM 1746 C C . ALA B 1 81 ? 19.612 37.968 19.519 1.00 15.71 81 ALA B C 1
ATOM 1747 O O . ALA B 1 81 ? 18.405 37.833 19.763 1.00 16.99 81 ALA B O 1
ATOM 1749 N N . ASP B 1 82 ? 20.265 39.083 19.856 1.00 16.58 82 ASP B N 1
ATOM 1750 C CA . ASP B 1 82 ? 19.546 40.098 20.641 1.00 17.34 82 ASP B CA 1
ATOM 1751 C C . ASP B 1 82 ? 19.360 41.385 19.840 1.00 18.39 82 ASP B C 1
ATOM 1752 O O . ASP B 1 82 ? 19.953 41.556 18.744 1.00 17.72 82 ASP B O 1
ATOM 1757 N N . GLY B 1 83 ? 18.507 42.292 20.342 1.00 17.80 83 GLY B N 1
ATOM 1758 C CA . GLY B 1 83 ? 18.161 43.517 19.555 1.00 17.16 83 GLY B CA 1
ATOM 1759 C C . GLY B 1 83 ? 17.088 44.324 20.269 1.00 19.05 83 GLY B C 1
ATOM 1760 O O . GLY B 1 83 ? 16.560 43.887 21.299 1.00 17.73 83 GLY B O 1
ATOM 1761 N N . ILE B 1 84 ? 16.834 45.524 19.765 1.00 18.67 84 ILE B N 1
ATOM 1762 C CA . ILE B 1 84 ? 15.704 46.330 20.146 1.00 18.94 84 ILE B CA 1
ATOM 1763 C C . ILE B 1 84 ? 14.475 45.934 19.300 1.00 19.35 84 ILE B C 1
ATOM 1764 O O . ILE B 1 84 ? 13.335 45.813 19.814 1.00 19.16 84 ILE B O 1
ATOM 1769 N N . PHE B 1 85 ? 14.691 45.788 17.994 1.00 18.40 85 PHE B N 1
ATOM 1770 C CA . PHE B 1 85 ? 13.629 45.409 17.047 1.00 17.86 85 PHE B CA 1
ATOM 1771 C C . PHE B 1 85 ? 12.493 46.438 16.960 1.00 19.57 85 PHE B C 1
ATOM 1772 O O . PHE B 1 85 ? 11.314 46.086 16.814 1.00 19.78 85 PHE B O 1
ATOM 1780 N N . ASP B 1 86 ? 12.861 47.707 17.043 1.00 20.42 86 ASP B N 1
ATOM 1781 C CA . ASP B 1 86 ? 11.904 48.775 16.970 1.00 21.16 86 ASP B CA 1
ATOM 1782 C C . ASP B 1 86 ? 11.453 48.929 15.508 1.00 22.21 86 ASP B C 1
ATOM 1783 O O . ASP B 1 86 ? 12.287 48.927 14.606 1.00 22.82 86 ASP B O 1
ATOM 1788 N N . LEU B 1 87 ? 10.133 49.049 15.268 1.00 22.00 87 LEU B N 1
ATOM 1789 C CA . LEU B 1 87 ? 9.563 49.029 13.895 1.00 21.84 87 LEU B CA 1
ATOM 1790 C C . LEU B 1 87 ? 10.077 47.798 13.134 1.00 21.46 87 LEU B C 1
ATOM 1791 O O . LEU B 1 87 ? 10.552 47.889 12.015 1.00 22.18 87 LEU B O 1
ATOM 1796 N N . PHE B 1 88 ? 9.985 46.654 13.773 1.00 20.95 88 PHE 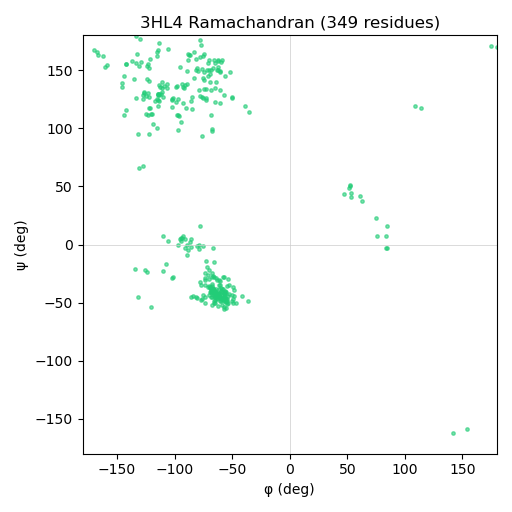B N 1
ATOM 1797 C CA . PHE B 1 88 ? 10.504 45.398 13.279 1.00 21.26 88 PHE B CA 1
ATOM 1798 C C . PHE B 1 88 ? 10.283 45.285 11.761 1.00 21.98 88 PHE B C 1
ATOM 1799 O O . PHE B 1 88 ? 9.132 45.268 11.277 1.00 21.65 88 PHE B O 1
ATOM 1807 N N . HIS B 1 89 ? 11.367 45.172 11.016 1.00 20.19 89 HIS B N 1
ATOM 1808 C CA . HIS B 1 89 ? 11.312 45.258 9.549 1.00 19.48 89 HIS B CA 1
ATOM 1809 C C . HIS B 1 89 ? 12.156 44.098 8.968 1.00 19.51 89 HIS B C 1
ATOM 1810 O O . HIS B 1 89 ? 12.763 43.328 9.726 1.00 19.62 89 HIS B O 1
ATOM 1817 N N . SER B 1 90 ? 12.212 44.007 7.641 1.00 18.50 90 SER B N 1
ATOM 1818 C CA . SER B 1 90 ? 12.870 42.889 6.976 1.00 20.32 90 SER B CA 1
ATOM 1819 C C . SER B 1 90 ? 14.341 42.787 7.246 1.00 17.94 90 SER B C 1
ATOM 1820 O O . SER B 1 90 ? 14.836 41.726 7.104 1.00 17.43 90 SER B O 1
ATOM 1823 N N . GLY B 1 91 ? 15.053 43.889 7.482 1.00 17.98 91 GLY B N 1
ATOM 1824 C CA . GLY B 1 91 ? 16.459 43.799 7.899 1.00 15.93 91 GLY B CA 1
ATOM 1825 C C . GLY B 1 91 ? 16.552 42.965 9.182 1.00 16.75 91 GLY B C 1
ATOM 1826 O O . GLY B 1 91 ? 17.375 42.062 9.299 1.00 18.75 91 GLY B O 1
ATOM 1827 N N . HIS B 1 92 ? 15.676 43.218 10.139 1.00 15.00 92 HIS B N 1
ATOM 1828 C CA . HIS B 1 92 ? 15.650 42.428 11.381 1.00 13.73 92 HIS B CA 1
ATOM 1829 C C . HIS B 1 92 ? 15.317 41.023 11.044 1.00 14.95 92 HIS B C 1
ATOM 1830 O O . HIS B 1 92 ? 15.996 40.137 11.517 1.00 14.82 92 HIS B O 1
ATOM 1837 N N . ALA B 1 93 ? 14.288 40.793 10.197 1.00 12.96 93 ALA B N 1
ATOM 1838 C CA . ALA B 1 93 ? 13.878 39.437 9.961 1.00 13.49 93 ALA B CA 1
ATOM 1839 C C . ALA B 1 93 ? 14.960 38.658 9.205 1.00 14.08 93 ALA B C 1
ATOM 1840 O O . ALA B 1 93 ? 15.094 37.463 9.414 1.00 14.28 93 ALA B O 1
ATOM 1842 N N . ARG B 1 94 ? 15.669 39.317 8.299 1.00 15.19 94 ARG B N 1
ATOM 1843 C CA . ARG B 1 94 ? 16.760 38.647 7.585 1.00 17.39 94 ARG B CA 1
ATOM 1844 C C . ARG B 1 94 ? 17.956 38.359 8.503 1.00 16.64 94 ARG B C 1
ATOM 1845 O O . ARG B 1 94 ? 18.628 37.384 8.302 1.00 17.98 94 ARG B O 1
ATOM 1853 N N . ALA B 1 95 ? 18.179 39.172 9.529 1.00 15.46 95 ALA B N 1
ATOM 1854 C CA . ALA B 1 95 ? 19.204 38.844 10.544 1.00 15.52 95 ALA B CA 1
ATOM 1855 C C . ALA B 1 95 ? 18.808 37.589 11.306 1.00 14.30 95 ALA B C 1
ATOM 1856 O O . ALA B 1 95 ? 19.629 36.682 11.509 1.00 13.57 95 ALA B O 1
ATOM 1858 N N . LEU B 1 96 ? 17.534 37.490 11.656 1.00 14.40 96 LEU B N 1
ATOM 1859 C CA . LEU B 1 96 ? 17.041 36.262 12.371 1.00 14.49 96 LEU B CA 1
ATOM 1860 C C . LEU B 1 96 ? 17.069 35.061 11.472 1.00 13.91 96 LEU B C 1
ATOM 1861 O O . LEU B 1 96 ? 17.394 33.947 11.876 1.00 13.96 96 LEU B O 1
ATOM 1866 N N . MET B 1 97 ? 16.671 35.279 10.242 1.00 14.76 97 MET B N 1
ATOM 1867 C CA . MET B 1 97 ? 16.769 34.184 9.288 1.00 16.82 97 MET B CA 1
ATOM 1868 C C . MET B 1 97 ? 18.209 33.614 9.203 1.00 15.58 97 MET B C 1
ATOM 1869 O O . MET B 1 97 ? 18.396 32.365 9.172 1.00 16.39 97 MET B O 1
ATOM 1874 N N . GLN B 1 98 ? 19.213 34.495 9.050 1.00 16.20 98 GLN B N 1
ATOM 1875 C CA . GLN B 1 98 ? 20.659 34.047 9.013 1.00 16.23 98 GLN B CA 1
ATOM 1876 C C . GLN B 1 98 ? 21.061 33.283 10.244 1.00 16.85 98 GLN B C 1
ATOM 1877 O O . GLN B 1 98 ? 21.723 32.237 10.114 1.00 17.57 98 GLN B O 1
ATOM 1883 N N . ALA B 1 99 ? 20.727 33.833 11.443 1.00 15.20 99 ALA B N 1
ATOM 1884 C CA . ALA B 1 99 ? 21.019 33.185 12.740 1.00 15.83 99 ALA B CA 1
ATOM 1885 C C . ALA B 1 99 ? 20.401 31.774 12.812 1.00 17.16 99 ALA B C 1
ATOM 1886 O O . ALA B 1 99 ? 21.032 30.826 13.290 1.00 16.00 99 ALA B O 1
ATOM 1888 N N . LYS B 1 100 ? 19.150 31.651 12.339 1.00 16.00 100 LYS B N 1
ATOM 1889 C CA . LYS B 1 100 ? 18.437 30.371 12.299 1.00 15.27 100 LYS B CA 1
ATOM 1890 C C . LYS B 1 100 ? 19.107 29.402 11.311 1.00 16.82 100 LYS B C 1
ATOM 1891 O O . LYS B 1 100 ? 19.037 28.206 11.482 1.00 17.90 100 LYS B O 1
ATOM 1897 N N . ASN B 1 101 ? 19.786 29.925 10.280 1.00 15.52 101 ASN B N 1
ATOM 1898 C CA . ASN B 1 101 ? 20.448 29.080 9.287 1.00 14.88 101 ASN B CA 1
ATOM 1899 C C . ASN B 1 101 ? 21.955 28.761 9.499 1.00 16.20 101 ASN B C 1
ATOM 1900 O O . ASN B 1 101 ? 22.595 28.157 8.593 1.00 14.04 101 ASN B O 1
ATOM 1905 N N . LEU B 1 102 ? 22.506 29.240 10.622 1.00 15.20 102 LEU B N 1
ATOM 1906 C CA . LEU B 1 102 ? 23.914 29.102 10.869 1.00 17.38 102 LEU B CA 1
ATOM 1907 C C . LEU B 1 102 ? 24.341 27.623 10.846 1.00 18.08 102 LEU B C 1
ATOM 1908 O O . LEU B 1 102 ? 25.368 27.335 10.270 1.00 19.09 102 LEU B O 1
ATOM 1913 N N . PHE B 1 103 ? 23.502 26.730 11.379 1.00 17.87 103 PHE B N 1
ATOM 1914 C CA . PHE B 1 103 ? 23.787 25.315 11.534 1.00 17.63 103 PHE B CA 1
ATOM 1915 C C . PHE B 1 103 ? 22.585 24.550 11.131 1.00 19.55 103 PHE B C 1
ATOM 1916 O O . PHE B 1 103 ? 21.480 25.077 11.155 1.00 19.84 103 PHE B O 1
ATOM 1924 N N . PRO B 1 104 ? 22.795 23.276 10.772 1.00 21.36 104 PRO B N 1
ATOM 1925 C CA . PRO B 1 104 ? 21.732 22.492 10.228 1.00 21.40 104 PRO B CA 1
ATOM 1926 C C . PRO B 1 104 ? 20.573 22.198 11.186 1.00 21.74 104 PRO B C 1
ATOM 1927 O O . PRO B 1 104 ? 19.478 21.926 10.715 1.00 23.33 104 PRO B O 1
ATOM 1931 N N . ASN B 1 105 ? 20.805 22.151 12.485 1.00 20.90 105 ASN B N 1
ATOM 1932 C CA . ASN B 1 105 ? 19.751 21.875 13.445 1.00 20.06 105 ASN B CA 1
ATOM 1933 C C . ASN B 1 105 ? 19.955 22.977 14.475 1.00 21.29 105 ASN B C 1
ATOM 1934 O O . ASN B 1 105 ? 20.850 22.883 15.369 1.00 21.26 105 ASN B O 1
ATOM 1939 N N . THR B 1 106 ? 19.196 24.063 14.303 1.00 19.45 106 THR B N 1
ATOM 1940 C CA . THR B 1 106 ? 19.353 25.287 15.090 1.00 18.33 106 THR B CA 1
ATOM 1941 C C . THR B 1 106 ? 18.029 25.649 15.759 1.00 18.33 106 THR B C 1
ATOM 1942 O O . THR B 1 106 ? 16.940 25.444 15.165 1.00 17.27 106 THR B O 1
ATOM 1946 N N . TYR B 1 107 ? 18.121 26.152 16.996 1.00 16.06 107 TYR B N 1
ATOM 1947 C CA . TYR B 1 107 ? 16.959 26.595 17.784 1.00 15.73 107 TYR B CA 1
ATOM 1948 C C . TYR B 1 107 ? 17.260 28.017 18.090 1.00 15.57 107 TYR B C 1
ATOM 1949 O O . TYR B 1 107 ? 18.289 28.298 18.723 1.00 17.04 107 TYR B O 1
ATOM 1958 N N . LEU B 1 108 ? 16.431 28.955 17.611 1.00 15.12 108 LEU B N 1
ATOM 1959 C CA . LEU B 1 108 ? 16.777 30.363 17.731 1.00 14.64 108 LEU B CA 1
ATOM 1960 C C . LEU B 1 108 ? 16.003 31.032 18.851 1.00 15.70 108 LEU B C 1
ATOM 1961 O O . LEU B 1 108 ? 14.774 31.043 18.826 1.00 16.53 108 LEU B O 1
ATOM 1966 N N . ILE B 1 109 ? 16.734 31.644 19.780 1.00 15.36 109 ILE B N 1
ATOM 1967 C CA . ILE B 1 109 ? 16.205 32.330 20.875 1.00 15.10 109 ILE B CA 1
ATOM 1968 C C . ILE B 1 109 ? 16.472 33.795 20.634 1.00 15.30 109 ILE B C 1
ATOM 1969 O O . ILE B 1 109 ? 17.613 34.185 20.337 1.00 14.78 109 ILE B O 1
ATOM 1974 N N . VAL B 1 110 ? 15.436 34.643 20.703 1.00 15.50 110 VAL B N 1
ATOM 1975 C CA . VAL B 1 110 ? 15.666 36.077 20.392 1.00 14.94 110 VAL B CA 1
ATOM 1976 C C . VAL B 1 110 ? 15.452 36.903 21.640 1.00 16.30 110 VAL B C 1
ATOM 1977 O O . VAL B 1 110 ? 14.371 36.832 22.245 1.00 14.39 110 VAL B O 1
ATOM 1981 N N . GLY B 1 111 ? 16.460 37.699 22.044 1.00 17.81 111 GLY B N 1
ATOM 1982 C CA . GLY B 1 111 ? 16.325 38.541 23.275 1.00 15.68 111 GLY B CA 1
ATOM 1983 C C . GLY B 1 111 ? 15.969 39.948 22.833 1.00 17.52 111 GLY B C 1
ATOM 1984 O O . GLY B 1 111 ? 16.574 40.477 21.891 1.00 17.16 111 GLY B O 1
ATOM 1985 N N . VAL B 1 112 ? 14.994 40.573 23.506 1.00 15.68 112 VAL B N 1
ATOM 1986 C CA . VAL B 1 112 ? 14.537 41.858 23.112 1.00 15.29 112 VAL B CA 1
ATOM 1987 C C . VAL B 1 112 ? 14.672 42.761 24.319 1.00 16.28 112 VAL B C 1
ATOM 1988 O O . VAL B 1 112 ? 14.194 42.422 25.407 1.00 16.25 112 VAL B O 1
ATOM 1992 N N . CYS B 1 113 ? 15.327 43.906 24.156 1.00 17.50 113 CYS B N 1
ATOM 1993 C CA . CYS B 1 113 ? 15.658 44.714 25.351 1.00 19.34 113 CYS B CA 1
ATOM 1994 C C . CYS B 1 113 ? 14.420 45.558 25.768 1.00 19.50 113 CYS B C 1
ATOM 1995 O O . CYS B 1 113 ? 13.575 45.949 24.907 1.00 18.86 113 CYS B O 1
ATOM 1998 N N . SER B 1 114 ? 14.316 45.841 27.074 1.00 21.08 114 SER B N 1
ATOM 1999 C CA . SER B 1 114 ? 13.145 46.539 27.640 1.00 24.56 114 SER B CA 1
ATOM 2000 C C . SER B 1 114 ? 13.252 47.973 27.244 1.00 25.20 114 SER B C 1
ATOM 2001 O O . SER B 1 114 ? 14.355 48.401 26.847 1.00 25.26 114 SER B O 1
ATOM 2004 N N . ASP B 1 115 ? 12.154 48.738 27.361 1.00 26.87 115 ASP B N 1
ATOM 2005 C CA . ASP B 1 115 ? 12.251 50.204 27.141 1.00 29.42 115 ASP B CA 1
ATOM 2006 C C . ASP B 1 115 ? 13.258 50.916 28.055 1.00 30.02 115 ASP B C 1
ATOM 2007 O O . ASP B 1 115 ? 14.023 51.735 27.602 1.00 30.98 115 ASP B O 1
ATOM 2012 N N . GLU B 1 116 ? 13.254 50.610 29.343 1.00 31.52 116 GLU B N 1
ATOM 2013 C CA . GLU B 1 116 ? 14.149 51.294 30.274 1.00 33.14 116 GLU B CA 1
ATOM 2014 C C . GLU B 1 116 ? 15.649 51.202 29.854 1.00 32.05 116 GLU B C 1
ATOM 2015 O O . GLU B 1 116 ? 16.347 52.250 29.685 1.00 30.95 116 GLU B O 1
ATOM 2021 N N . LEU B 1 117 ? 16.136 49.967 29.649 1.00 31.19 117 LEU B N 1
ATOM 2022 C CA . LEU B 1 117 ? 17.515 49.769 29.152 1.00 30.45 117 LEU B CA 1
ATOM 2023 C C . LEU B 1 117 ? 17.766 50.506 27.839 1.00 30.10 117 LEU B C 1
ATOM 2024 O O . LEU B 1 117 ? 18.776 51.211 27.713 1.00 29.65 117 LEU B O 1
ATOM 2029 N N . THR B 1 118 ? 16.858 50.356 26.863 1.00 28.68 118 THR B N 1
ATOM 2030 C CA . THR B 1 118 ? 17.071 50.971 25.569 1.00 29.04 118 THR B CA 1
ATOM 2031 C C . THR B 1 118 ? 17.172 52.511 25.721 1.00 30.71 118 THR B C 1
ATOM 2032 O O . THR B 1 118 ? 18.065 53.151 25.131 1.00 29.49 118 THR B O 1
ATOM 2036 N N . HIS B 1 119 ? 16.237 53.089 26.489 1.00 32.76 119 HIS B N 1
ATOM 2037 C CA . HIS B 1 119 ? 16.210 54.556 26.701 1.00 35.96 119 HIS B CA 1
ATOM 2038 C C . HIS B 1 119 ? 17.468 54.995 27.398 1.00 36.42 119 HIS B C 1
ATOM 2039 O O . HIS B 1 119 ? 18.052 55.990 27.019 1.00 36.84 119 HIS B O 1
ATOM 2046 N N . ASN B 1 120 ? 17.898 54.218 28.378 1.00 38.13 120 ASN B N 1
ATOM 2047 C CA . ASN B 1 120 ? 19.140 54.517 29.076 1.00 40.64 120 ASN B CA 1
ATOM 2048 C C . ASN B 1 120 ? 20.420 54.444 28.258 1.00 41.32 120 ASN B C 1
ATOM 2049 O O . ASN B 1 120 ? 21.323 55.250 28.478 1.00 41.82 120 ASN B O 1
ATOM 2054 N N . PHE B 1 121 ? 20.532 53.450 27.366 1.00 41.20 121 PHE B N 1
ATOM 2055 C CA . PHE B 1 121 ? 21.803 53.208 26.670 1.00 40.61 121 PHE B CA 1
ATOM 2056 C C . PHE B 1 121 ? 21.829 53.535 25.171 1.00 40.89 121 PHE B C 1
ATOM 2057 O O . PHE B 1 121 ? 22.916 53.722 24.625 1.00 41.48 121 PHE B O 1
ATOM 2065 N N . LYS B 1 122 ? 20.675 53.562 24.484 1.00 40.54 122 LYS B N 1
ATOM 2066 C CA . LYS B 1 122 ? 20.677 53.742 23.008 1.00 39.83 122 LYS B CA 1
ATOM 2067 C C . LYS B 1 122 ? 19.888 54.994 22.591 1.00 40.65 122 LYS B C 1
ATOM 2068 O O . LYS B 1 122 ? 20.409 55.870 21.873 1.00 40.42 122 LYS B O 1
ATOM 2074 N N . GLY B 1 123 ? 18.638 55.088 23.036 1.00 39.79 123 GLY B N 1
ATOM 2075 C CA . GLY B 1 123 ? 17.792 56.183 22.559 1.00 39.90 123 GLY B CA 1
ATOM 2076 C C . GLY B 1 123 ? 16.323 55.834 22.609 1.00 39.91 123 GLY B C 1
ATOM 2077 O O . GLY B 1 123 ? 15.899 54.931 23.339 1.00 40.16 123 GLY B O 1
ATOM 2078 N N . PHE B 1 124 ? 15.534 56.552 21.822 1.00 40.40 124 PHE B N 1
ATOM 2079 C CA . PHE B 1 124 ? 14.082 56.472 21.909 1.00 39.95 124 PHE B CA 1
ATOM 2080 C C . PHE B 1 124 ? 13.545 55.232 21.186 1.00 37.13 124 PHE B C 1
ATOM 2081 O O . PHE B 1 124 ? 14.179 54.765 20.246 1.00 36.36 124 PHE B O 1
ATOM 2089 N N . THR B 1 125 ? 12.421 54.673 21.647 1.00 34.60 125 THR B N 1
ATOM 2090 C CA . THR B 1 125 ? 11.699 53.650 20.879 1.00 32.78 125 THR B CA 1
ATOM 2091 C C . THR B 1 125 ? 10.335 54.134 20.414 1.00 32.35 125 THR B C 1
ATOM 2092 O O . THR B 1 125 ? 9.595 54.739 21.203 1.00 32.35 125 THR B O 1
ATOM 2096 N N . VAL B 1 126 ? 9.972 53.840 19.163 1.00 30.60 126 VAL B N 1
ATOM 2097 C CA . VAL B 1 126 ? 8.630 54.144 18.686 1.00 28.75 126 VAL B CA 1
ATOM 2098 C C . VAL B 1 126 ? 7.621 53.147 19.228 1.00 29.21 126 VAL B C 1
ATOM 2099 O O . VAL B 1 126 ? 6.529 53.532 19.695 1.00 29.44 126 VAL B O 1
ATOM 2103 N N . MET B 1 127 ? 7.963 51.866 19.142 1.00 28.04 127 MET B N 1
ATOM 2104 C CA . MET B 1 127 ? 7.127 50.807 19.687 1.00 27.61 127 MET B CA 1
ATOM 2105 C C . MET B 1 127 ? 7.529 50.560 21.136 1.00 27.12 127 MET B C 1
ATOM 2106 O O . MET B 1 127 ? 8.717 50.512 21.451 1.00 28.56 127 MET B O 1
ATOM 2111 N N . ASN B 1 128 ? 6.563 50.363 22.031 1.00 25.80 128 ASN B N 1
ATOM 2112 C CA . ASN B 1 128 ? 6.932 50.046 23.416 1.00 24.38 128 ASN B CA 1
ATOM 2113 C C . ASN B 1 128 ? 7.344 48.598 23.496 1.00 22.76 128 ASN B C 1
ATOM 2114 O O . ASN B 1 128 ? 7.246 47.906 22.537 1.00 22.18 128 ASN B O 1
ATOM 2119 N N . GLU B 1 129 ? 7.793 48.146 24.665 1.00 22.82 129 GLU B N 1
ATOM 2120 C CA . GLU B 1 129 ? 8.475 46.880 24.783 1.00 21.90 129 GLU B CA 1
ATOM 2121 C C . GLU B 1 129 ? 7.539 45.712 24.563 1.00 21.66 129 GLU B C 1
ATOM 2122 O O . GLU B 1 129 ? 7.939 44.723 23.997 1.00 22.20 129 GLU B O 1
ATOM 2128 N N . ASN B 1 130 ? 6.300 45.821 24.995 1.00 20.79 130 ASN B N 1
ATOM 2129 C CA . ASN B 1 130 ? 5.304 44.825 24.712 1.00 21.66 130 ASN B CA 1
ATOM 2130 C C . ASN B 1 130 ? 4.960 44.663 23.260 1.00 19.94 130 ASN B C 1
ATOM 2131 O O . ASN B 1 130 ? 4.808 43.555 22.814 1.00 20.96 130 ASN B O 1
ATOM 2136 N N . GLU B 1 131 ? 4.907 45.751 22.513 1.00 20.22 131 GLU B N 1
ATOM 2137 C CA . GLU B 1 131 ? 4.673 45.704 21.068 1.00 20.90 131 GLU B CA 1
ATOM 2138 C C . GLU B 1 131 ? 5.884 45.096 20.366 1.00 21.15 131 GLU B C 1
ATOM 2139 O O . GLU B 1 131 ? 5.748 44.290 19.438 1.00 22.76 131 GLU B O 1
ATOM 2145 N N . ARG B 1 132 ? 7.088 45.405 20.855 1.00 19.67 132 ARG B N 1
ATOM 2146 C CA . ARG B 1 132 ? 8.321 44.838 20.259 1.00 18.18 132 ARG B CA 1
ATOM 2147 C C . ARG B 1 132 ? 8.434 43.346 20.557 1.00 17.31 132 ARG B C 1
ATOM 2148 O O . ARG B 1 132 ? 8.797 42.557 19.685 1.00 17.62 132 ARG B O 1
ATOM 2156 N N . TYR B 1 133 ? 8.151 42.949 21.781 1.00 17.06 133 TYR B N 1
ATOM 2157 C CA . TYR B 1 133 ? 8.099 41.544 22.121 1.00 18.64 133 TYR B CA 1
ATOM 2158 C C . TYR B 1 133 ? 7.132 40.798 21.203 1.00 18.97 133 TYR B C 1
ATOM 2159 O O . TYR B 1 133 ? 7.418 39.731 20.688 1.00 18.61 133 TYR B O 1
ATOM 2168 N N . ASP B 1 134 ? 5.960 41.381 21.025 1.00 19.91 134 ASP B N 1
ATOM 2169 C CA . ASP B 1 134 ? 4.922 40.689 20.281 1.00 21.20 134 ASP B CA 1
ATOM 2170 C C . ASP B 1 134 ? 5.293 40.478 18.842 1.00 19.81 134 ASP B C 1
ATOM 2171 O O . ASP B 1 134 ? 4.989 39.456 18.314 1.00 18.93 134 ASP B O 1
ATOM 2176 N N . ALA B 1 135 ? 5.931 41.479 18.223 1.00 19.89 135 ALA B N 1
ATOM 2177 C CA . ALA B 1 135 ? 6.262 41.451 16.782 1.00 19.80 135 ALA B CA 1
ATOM 2178 C C . ALA B 1 135 ? 7.264 40.330 16.491 1.00 18.61 135 ALA B C 1
ATOM 2179 O O . ALA B 1 135 ? 7.132 39.609 15.538 1.00 18.91 135 ALA B O 1
ATOM 2181 N N . VAL B 1 136 ? 8.284 40.226 17.327 1.00 17.25 136 VAL B N 1
ATOM 2182 C CA . VAL B 1 136 ? 9.295 39.180 17.200 1.00 17.12 136 VAL B CA 1
ATOM 2183 C C . VAL B 1 136 ? 8.698 37.775 17.324 1.00 15.65 136 VAL B C 1
ATOM 2184 O O . VAL B 1 136 ? 9.086 36.877 16.655 1.00 17.07 136 VAL B O 1
ATOM 2188 N N . GLN B 1 137 ? 7.687 37.617 18.160 1.00 15.31 137 GLN B N 1
ATOM 2189 C CA . GLN B 1 137 ? 6.915 36.366 18.307 1.00 14.77 137 GLN B CA 1
ATOM 2190 C C . GLN B 1 137 ? 6.275 35.871 17.024 1.00 13.67 137 GLN B C 1
ATOM 2191 O O . GLN B 1 137 ? 6.076 34.690 16.881 1.00 12.71 137 GLN B O 1
ATOM 2197 N N . HIS B 1 138 ? 5.966 36.775 16.112 1.00 13.30 138 HIS B N 1
ATOM 2198 C CA . HIS B 1 138 ? 5.314 36.431 14.822 1.00 15.18 138 HIS B CA 1
ATOM 2199 C C . HIS B 1 138 ? 6.262 36.283 13.680 1.00 16.40 138 HIS B C 1
ATOM 2200 O O . HIS B 1 138 ? 5.843 35.996 12.557 1.00 19.13 138 HIS B O 1
ATOM 2207 N N . CYS B 1 139 ? 7.544 36.485 13.944 1.00 16.77 139 CYS B N 1
ATOM 2208 C CA . CYS B 1 139 ? 8.581 36.226 12.943 1.00 16.34 139 CYS B CA 1
ATOM 2209 C C . CYS B 1 139 ? 8.713 34.706 12.697 1.00 17.13 139 CYS B C 1
ATOM 2210 O O . CYS B 1 139 ? 8.778 33.914 13.649 1.00 14.44 139 CYS B O 1
ATOM 2213 N N . ARG B 1 140 ? 8.885 34.360 11.445 1.00 17.64 140 ARG B N 1
ATOM 2214 C CA . ARG B 1 140 ? 8.984 33.018 10.949 1.00 18.62 140 ARG B CA 1
ATOM 2215 C C . ARG B 1 140 ? 10.125 32.176 11.531 1.00 20.01 140 ARG B C 1
ATOM 2216 O O . ARG B 1 140 ? 9.969 31.022 11.702 1.00 21.12 140 ARG B O 1
ATOM 2224 N N . TYR B 1 141 ? 11.270 32.771 11.751 1.00 18.37 141 TYR B N 1
ATOM 2225 C CA . TYR B 1 141 ? 12.518 32.038 12.099 1.00 18.24 141 TYR B CA 1
ATOM 2226 C C . TYR B 1 141 ? 12.734 31.799 13.590 1.00 18.24 141 TYR B C 1
ATOM 2227 O O . TYR B 1 141 ? 13.660 31.052 13.974 1.00 19.59 141 TYR B O 1
ATOM 2236 N N . VAL B 1 142 ? 11.858 32.344 14.439 1.00 17.52 142 VAL B N 1
ATOM 2237 C CA . VAL B 1 142 ? 12.078 32.372 15.889 1.00 15.49 142 VAL B CA 1
ATOM 2238 C C . VAL B 1 142 ? 11.462 31.186 16.567 1.00 16.85 142 VAL B C 1
ATOM 2239 O O . VAL B 1 142 ? 10.287 30.796 16.288 1.00 16.66 142 VAL B O 1
ATOM 2243 N N . ASP B 1 143 ? 12.246 30.599 17.483 1.00 15.80 143 ASP B N 1
ATOM 2244 C CA . ASP B 1 143 ? 11.763 29.513 18.272 1.00 16.91 143 ASP B CA 1
ATOM 2245 C C . ASP B 1 143 ? 11.369 29.916 19.669 1.00 17.01 143 ASP B C 1
ATOM 2246 O O . ASP B 1 143 ? 10.513 29.273 20.249 1.00 15.18 143 ASP B O 1
ATOM 2251 N N . GLU B 1 144 ? 11.990 30.977 20.210 1.00 16.52 144 GLU B N 1
ATOM 2252 C CA . GLU B 1 144 ? 11.717 31.368 21.593 1.00 18.05 144 GLU B CA 1
ATOM 2253 C C . GLU B 1 144 ? 12.154 32.904 21.725 1.00 18.02 144 GLU B C 1
ATOM 2254 O O . GLU B 1 144 ? 12.984 33.379 20.970 1.00 16.32 144 GLU B O 1
ATOM 2260 N N . VAL B 1 145 ? 11.560 33.602 22.664 1.00 15.44 145 VAL B N 1
ATOM 2261 C CA . VAL B 1 145 ? 11.782 35.027 22.854 1.00 16.44 145 VAL B CA 1
ATOM 2262 C C . VAL B 1 145 ? 11.992 35.216 24.363 1.00 17.17 145 VAL B C 1
ATOM 2263 O O . VAL B 1 145 ? 11.155 34.771 25.190 1.00 13.56 145 VAL B O 1
ATOM 2267 N N . VAL B 1 146 ? 13.109 35.856 24.694 1.00 16.68 146 VAL B N 1
ATOM 2268 C CA . VAL B 1 146 ? 13.398 36.257 26.064 1.00 18.14 146 VAL B CA 1
ATOM 2269 C C . VAL B 1 146 ? 13.106 37.790 26.162 1.00 19.50 146 VAL B C 1
ATOM 2270 O O . VAL B 1 146 ? 13.626 38.606 25.387 1.00 19.03 146 VAL B O 1
ATOM 2274 N N . ARG B 1 147 ? 12.266 38.180 27.105 1.00 18.89 147 ARG B N 1
ATOM 2275 C CA . ARG B 1 147 ? 11.922 39.562 27.301 1.00 20.20 147 ARG B CA 1
ATOM 2276 C C . ARG B 1 147 ? 12.909 40.239 28.253 1.00 20.37 147 ARG B C 1
ATOM 2277 O O . ARG B 1 147 ? 13.675 39.578 28.898 1.00 19.89 147 ARG B O 1
ATOM 2285 N N . ASN B 1 148 ? 12.930 41.569 28.292 1.00 21.75 148 ASN B N 1
ATOM 2286 C CA . ASN B 1 148 ? 13.898 42.258 29.117 1.00 24.39 148 ASN B CA 1
ATOM 2287 C C . ASN B 1 148 ? 15.312 41.705 28.959 1.00 24.15 148 ASN B C 1
ATOM 2288 O O . ASN B 1 148 ? 15.996 41.542 29.952 1.00 24.63 148 ASN B O 1
ATOM 2293 N N . ALA B 1 149 ? 15.759 41.433 27.710 1.00 22.50 149 ALA B N 1
ATOM 2294 C CA . ALA B 1 149 ? 17.109 40.949 27.432 1.00 21.56 149 ALA B CA 1
ATOM 2295 C C . ALA B 1 149 ? 18.180 41.896 27.996 1.00 20.96 149 ALA B C 1
ATOM 2296 O O . ALA B 1 149 ? 17.986 43.089 28.044 1.00 21.61 149 ALA B O 1
ATOM 2298 N N . PRO B 1 150 ? 19.311 41.366 28.463 1.00 21.56 150 PRO B N 1
ATOM 2299 C CA . PRO B 1 150 ? 20.333 42.246 29.078 1.00 22.38 150 PRO B CA 1
ATOM 2300 C C . PRO B 1 150 ? 21.109 43.033 28.021 1.00 23.00 150 PRO B C 1
ATOM 2301 O O . PRO B 1 150 ? 21.066 42.645 26.835 1.00 23.88 150 PRO B O 1
ATOM 2305 N N . TRP B 1 151 ? 21.796 44.111 28.419 1.00 22.21 151 TRP B N 1
ATOM 2306 C CA . TRP B 1 151 ? 22.585 44.934 27.478 1.00 22.84 151 TRP B CA 1
ATOM 2307 C C . TRP B 1 151 ? 23.910 44.213 27.140 1.00 24.35 151 TRP B C 1
ATOM 2308 O O . TRP B 1 151 ? 24.265 44.068 25.987 1.00 23.91 151 TRP B O 1
ATOM 2319 N N . THR B 1 152 ? 24.610 43.735 28.158 1.00 24.59 152 THR B N 1
ATOM 2320 C CA . THR B 1 152 ? 25.813 42.955 27.973 1.00 24.95 152 THR B CA 1
ATOM 2321 C C . THR B 1 152 ? 25.480 41.577 28.459 1.00 24.32 152 THR B C 1
ATOM 2322 O O . THR B 1 152 ? 24.847 41.411 29.504 1.00 24.31 152 THR B O 1
ATOM 2326 N N . LEU B 1 153 ? 25.874 40.572 27.710 1.00 24.42 153 LEU B N 1
ATOM 2327 C CA . LEU B 1 153 ? 25.592 39.230 28.152 1.00 25.24 153 LEU B CA 1
ATOM 2328 C C . LEU B 1 153 ? 26.495 38.764 29.314 1.00 24.76 153 LEU B C 1
ATOM 2329 O O . LEU B 1 153 ? 27.687 39.062 29.329 1.00 26.22 153 LEU B O 1
ATOM 2334 N N . THR B 1 154 ? 25.938 38.015 30.275 1.00 23.75 154 THR B N 1
ATOM 2335 C CA . THR B 1 154 ? 26.690 37.677 31.485 1.00 21.45 154 THR B CA 1
ATOM 2336 C C . THR B 1 154 ? 26.849 36.169 31.438 1.00 22.10 154 THR B C 1
ATOM 2337 O O . THR B 1 154 ? 26.074 35.471 30.792 1.00 20.22 154 THR B O 1
ATOM 2341 N N . PRO B 1 155 ? 27.805 35.627 32.222 1.00 22.25 155 PRO B N 1
ATOM 2342 C CA . PRO B 1 155 ? 27.897 34.173 32.179 1.00 22.06 155 PRO B CA 1
ATOM 2343 C C . PRO B 1 155 ? 26.664 33.484 32.646 1.00 21.31 155 PRO B C 1
ATOM 2344 O O . PRO B 1 155 ? 26.406 32.387 32.180 1.00 21.54 155 PRO B O 1
ATOM 2348 N N . GLU B 1 156 ? 25.984 34.068 33.645 1.00 20.52 156 GLU B N 1
ATOM 2349 C CA . GLU B 1 156 ? 24.792 33.466 34.215 1.00 19.84 156 GLU B CA 1
ATOM 2350 C C . GLU B 1 156 ? 23.624 33.451 33.184 1.00 18.48 156 GLU B C 1
ATOM 2351 O O . GLU B 1 156 ? 22.848 32.512 33.108 1.00 18.47 156 GLU B O 1
ATOM 2357 N N . PHE B 1 157 ? 23.480 34.526 32.427 1.00 17.79 157 PHE B N 1
ATOM 2358 C CA . PHE B 1 157 ? 22.391 34.551 31.395 1.00 18.44 157 PHE B CA 1
ATOM 2359 C C . PHE B 1 157 ? 22.632 33.473 30.347 1.00 17.94 157 PHE B C 1
ATOM 2360 O O . PHE B 1 157 ? 21.693 32.736 29.940 1.00 18.66 157 PHE B O 1
ATOM 2368 N N . LEU B 1 158 ? 23.926 33.350 29.938 1.00 17.42 158 LEU B N 1
ATOM 2369 C CA . LEU B 1 158 ? 24.295 32.470 28.861 1.00 16.70 158 LEU B CA 1
ATOM 2370 C C . LEU B 1 158 ? 24.095 31.026 29.317 1.00 17.28 158 LEU B C 1
ATOM 2371 O O . LEU B 1 158 ? 23.587 30.187 28.542 1.00 18.82 158 LEU B O 1
ATOM 2376 N N . ALA B 1 159 ? 24.455 30.731 30.559 1.00 16.44 159 ALA B N 1
ATOM 2377 C CA . ALA B 1 159 ? 24.176 29.445 31.197 1.00 18.07 159 ALA B CA 1
ATOM 2378 C C . ALA B 1 159 ? 22.628 29.159 31.433 1.00 18.44 159 ALA B C 1
ATOM 2379 O O . ALA B 1 159 ? 22.122 28.147 31.116 1.00 16.16 159 ALA B O 1
ATOM 2381 N N . GLU B 1 160 ? 21.890 30.117 31.997 1.00 20.35 160 GLU B N 1
ATOM 2382 C CA . GLU B 1 160 ? 20.474 29.910 32.302 1.00 22.67 160 GLU B CA 1
ATOM 2383 C C . GLU B 1 160 ? 19.700 29.502 30.968 1.00 22.50 160 GLU B C 1
ATOM 2384 O O . GLU B 1 160 ? 18.890 28.564 30.949 1.00 21.84 160 GLU B O 1
ATOM 2390 N N . HIS B 1 161 ? 19.993 30.168 29.845 1.00 20.50 161 HIS B N 1
ATOM 2391 C CA . HIS B 1 161 ? 19.369 29.849 28.559 1.00 19.86 161 HIS B CA 1
ATOM 2392 C C . HIS B 1 161 ? 20.167 28.853 27.698 1.00 21.90 161 HIS B C 1
ATOM 2393 O O . HIS B 1 161 ? 19.769 28.604 26.537 1.00 20.84 161 HIS B O 1
ATOM 2400 N N . ARG B 1 162 ? 21.248 28.273 28.289 1.00 21.86 162 ARG B N 1
ATOM 2401 C CA . ARG B 1 162 ? 22.002 27.263 27.646 1.00 19.77 162 ARG B CA 1
ATOM 2402 C C . ARG B 1 162 ? 22.470 27.676 26.263 1.00 18.95 162 ARG B C 1
ATOM 2403 O O . ARG B 1 162 ? 22.323 26.930 25.352 1.00 18.61 162 ARG B O 1
ATOM 2411 N N . ILE B 1 163 ? 22.962 28.878 26.093 1.00 18.79 163 ILE B N 1
ATOM 2412 C CA . ILE B 1 163 ? 23.303 29.371 24.765 1.00 18.32 163 ILE B CA 1
ATOM 2413 C C . ILE B 1 163 ? 24.610 28.807 24.209 1.00 19.63 163 ILE B C 1
ATOM 2414 O O . ILE B 1 163 ? 25.645 28.858 24.860 1.00 20.27 163 ILE B O 1
ATOM 2419 N N . ASP B 1 164 ? 24.556 28.240 23.009 1.00 17.29 164 ASP B N 1
ATOM 2420 C CA . ASP B 1 164 ? 25.747 27.878 22.301 1.00 17.52 164 ASP B CA 1
ATOM 2421 C C . ASP B 1 164 ? 26.412 29.003 21.587 1.00 15.51 164 ASP B C 1
ATOM 2422 O O . ASP B 1 164 ? 27.598 29.063 21.646 1.00 16.63 164 ASP B O 1
ATOM 2427 N N . PHE B 1 165 ? 25.694 29.864 20.844 1.00 14.85 165 PHE B N 1
ATOM 2428 C CA . PHE B 1 165 ? 26.372 30.911 20.022 1.00 12.51 165 PHE B CA 1
ATOM 2429 C C . PHE B 1 165 ? 25.511 32.166 20.094 1.00 11.59 165 PHE B C 1
ATOM 2430 O O . PHE B 1 165 ? 24.308 32.096 20.262 1.00 9.73 165 PHE B O 1
ATOM 2438 N N . VAL B 1 166 ? 26.121 33.320 19.890 1.00 12.75 166 VAL B N 1
ATOM 2439 C CA . VAL B 1 166 ? 25.446 34.629 19.899 1.00 12.91 166 VAL B CA 1
ATOM 2440 C C . VAL B 1 166 ? 25.554 35.195 18.475 1.00 15.91 166 VAL B C 1
ATOM 2441 O O . VAL B 1 166 ? 26.677 35.287 17.924 1.00 15.91 166 VAL B O 1
ATOM 2445 N N . ALA B 1 167 ? 24.430 35.548 17.855 1.00 15.41 167 ALA B N 1
ATOM 2446 C 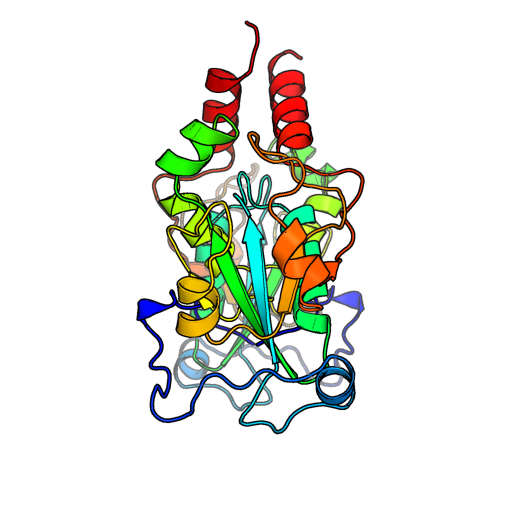CA . ALA B 1 167 ? 24.450 36.126 16.454 1.00 17.20 167 ALA B CA 1
ATOM 2447 C C . ALA B 1 167 ? 24.074 37.580 16.407 1.00 17.94 167 ALA B C 1
ATOM 2448 O O . ALA B 1 167 ? 23.052 37.971 17.002 1.00 20.05 167 ALA B O 1
ATOM 2450 N N . HIS B 1 168 ? 24.881 38.392 15.721 1.00 16.29 168 HIS B N 1
ATOM 2451 C CA . HIS B 1 168 ? 24.584 39.780 15.595 1.00 16.92 168 HIS B CA 1
ATOM 2452 C C . HIS B 1 168 ? 25.570 40.182 14.490 1.00 16.77 168 HIS B C 1
ATOM 2453 O O . HIS B 1 168 ? 26.476 39.421 14.193 1.00 15.41 168 HIS B O 1
ATOM 2460 N N . ASP B 1 169 ? 25.386 41.357 13.904 1.00 16.83 169 ASP B N 1
ATOM 2461 C CA . ASP B 1 169 ? 26.380 41.877 12.939 1.00 18.81 169 ASP B CA 1
ATOM 2462 C C . ASP B 1 169 ? 27.733 42.091 13.649 1.00 18.75 169 ASP B C 1
ATOM 2463 O O . ASP B 1 169 ? 27.781 42.221 14.888 1.00 17.68 169 ASP B O 1
ATOM 2468 N N . ASP B 1 170 ? 28.794 42.130 12.861 1.00 19.58 170 ASP B N 1
ATOM 2469 C CA . ASP B 1 170 ? 30.187 42.153 13.372 1.00 20.30 170 ASP B CA 1
ATOM 2470 C C . ASP B 1 170 ? 30.714 43.596 13.718 1.00 21.50 170 ASP B C 1
ATOM 2471 O O . ASP B 1 170 ? 31.891 43.776 14.035 1.00 22.88 170 ASP B O 1
ATOM 2476 N N . ILE B 1 171 ? 29.875 44.621 13.626 1.00 21.40 171 ILE B N 1
ATOM 2477 C CA . ILE B 1 171 ? 30.339 45.989 13.911 1.00 24.13 171 ILE B CA 1
ATOM 2478 C C . ILE B 1 171 ? 30.403 46.096 15.450 1.00 25.81 171 ILE B C 1
ATOM 2479 O O . ILE B 1 171 ? 29.415 45.758 16.124 1.00 25.44 171 ILE B O 1
ATOM 2484 N N . PRO B 1 172 ? 31.563 46.529 16.001 1.00 26.28 172 PRO B N 1
ATOM 2485 C CA . PRO B 1 172 ? 31.703 46.682 17.442 1.00 25.61 172 PRO B CA 1
ATOM 2486 C C . PRO B 1 172 ? 30.542 47.487 18.016 1.00 25.35 172 PRO B C 1
ATOM 2487 O O . PRO B 1 172 ? 30.249 48.577 17.537 1.00 26.61 172 PRO B O 1
ATOM 2491 N N . TYR B 1 173 ? 29.853 46.960 18.996 1.00 25.41 173 TYR B N 1
ATOM 2492 C CA . TYR B 1 173 ? 28.743 47.672 19.565 1.00 25.33 173 TYR B CA 1
ATOM 2493 C C . TYR B 1 173 ? 29.191 48.409 20.818 1.00 26.43 173 TYR B C 1
ATOM 2494 O O . TYR B 1 173 ? 29.282 47.857 21.865 1.00 23.24 173 TYR B O 1
ATOM 2503 N N . SER B 1 174 ? 29.469 49.682 20.701 1.00 28.62 174 SER B N 1
ATOM 2504 C CA . SER B 1 174 ? 29.951 50.394 21.852 1.00 34.38 174 SER B CA 1
ATOM 2505 C C . SER B 1 174 ? 28.768 51.048 22.447 1.00 37.19 174 SER B C 1
ATOM 2506 O O . SER B 1 174 ? 28.127 51.841 21.827 1.00 40.03 174 SER B O 1
ATOM 2509 N N . SER B 1 175 ? 28.391 50.571 23.595 1.00 39.84 175 SER B N 1
ATOM 2510 C CA . SER B 1 175 ? 27.683 51.310 24.584 1.00 43.35 175 SER B CA 1
ATOM 2511 C C . SER B 1 175 ? 28.445 51.188 25.844 1.00 44.50 175 SER B C 1
ATOM 2512 O O . SER B 1 175 ? 28.797 50.142 26.235 1.00 43.56 175 SER B O 1
ATOM 2515 N N . ALA B 1 176 ? 28.680 52.285 26.498 1.00 47.34 176 ALA B N 1
ATOM 2516 C CA . ALA B 1 176 ? 30.002 52.804 26.487 1.00 47.75 176 ALA B CA 1
ATOM 2517 C C . ALA B 1 176 ? 30.388 53.117 27.914 1.00 48.59 176 ALA B C 1
ATOM 2518 O O . ALA B 1 176 ? 29.562 53.280 28.770 1.00 49.67 176 ALA B O 1
ATOM 2520 N N . GLY B 1 177 ? 31.685 53.062 28.117 1.00 47.71 177 GLY B N 1
ATOM 2521 C CA . GLY B 1 177 ? 32.384 52.203 29.045 1.00 44.77 177 GLY B CA 1
ATOM 2522 C C . GLY B 1 177 ? 32.658 50.822 28.528 1.00 42.46 177 GLY B C 1
ATOM 2523 O O . GLY B 1 177 ? 33.357 50.090 29.167 1.00 43.66 177 GLY B O 1
ATOM 2524 N N . SER B 1 178 ? 32.208 50.499 27.334 1.00 39.40 178 SER B N 1
ATOM 2525 C CA . SER B 1 178 ? 32.833 49.486 26.522 1.00 36.30 178 SER B CA 1
ATOM 2526 C C . SER B 1 178 ? 32.994 49.916 25.104 1.00 34.09 178 SER B C 1
ATOM 2527 O O . SER B 1 178 ? 32.129 50.482 24.561 1.00 33.06 178 SER B O 1
ATOM 2530 N N . ASP B 1 179 ? 34.078 49.559 24.489 1.00 32.30 179 ASP B N 1
ATOM 2531 C CA . ASP B 1 179 ? 34.177 49.590 23.053 1.00 32.81 179 ASP B CA 1
ATOM 2532 C C . ASP B 1 179 ? 33.311 48.614 22.264 1.00 29.38 179 ASP B C 1
ATOM 2533 O O . ASP B 1 179 ? 32.858 48.917 21.212 1.00 29.50 179 ASP B O 1
ATOM 2538 N N . ASP B 1 180 ? 33.170 47.416 22.762 1.00 26.26 180 ASP B N 1
ATOM 2539 C CA . ASP B 1 180 ? 32.277 46.441 22.196 1.00 23.57 180 ASP B CA 1
ATOM 2540 C C . ASP B 1 180 ? 31.593 45.541 23.255 1.00 21.47 180 ASP B C 1
ATOM 2541 O O . ASP B 1 180 ? 32.226 44.735 23.855 1.00 19.87 180 ASP B O 1
ATOM 2546 N N . VAL B 1 181 ? 30.287 45.669 23.448 1.00 19.51 181 VAL B N 1
ATOM 2547 C CA . VAL B 1 181 ? 29.667 44.845 24.455 1.00 19.02 181 VAL B CA 1
ATOM 2548 C C . VAL B 1 181 ? 29.719 43.393 24.073 1.00 17.63 181 VAL B C 1
ATOM 2549 O O . VAL B 1 181 ? 29.411 42.619 24.920 1.00 18.35 181 VAL B O 1
ATOM 2553 N N . TYR B 1 182 ? 30.012 43.036 22.815 1.00 16.03 182 TYR B N 1
ATOM 2554 C CA . TYR B 1 182 ? 30.185 41.634 22.391 1.00 18.81 182 TYR B CA 1
ATOM 2555 C C . TYR B 1 182 ? 31.630 41.118 22.522 1.00 20.01 182 TYR B C 1
ATOM 2556 O O . TYR B 1 182 ? 31.920 39.971 22.227 1.00 22.05 182 TYR B O 1
ATOM 2565 N N . LYS B 1 183 ? 32.518 41.982 22.978 1.00 21.07 183 LYS B N 1
ATOM 2566 C CA . LYS B 1 183 ? 33.928 41.658 23.099 1.00 23.19 183 LYS B CA 1
ATOM 2567 C C . LYS B 1 183 ? 34.239 40.278 23.772 1.00 21.40 183 LYS B C 1
ATOM 2568 O O . LYS B 1 183 ? 34.894 39.481 23.151 1.00 23.32 183 LYS B O 1
ATOM 2574 N N . HIS B 1 184 ? 33.666 39.964 24.942 1.00 19.65 184 HIS B N 1
ATOM 2575 C CA . HIS B 1 184 ? 33.929 38.757 25.692 1.00 18.77 184 HIS B CA 1
ATOM 2576 C C . HIS B 1 184 ? 33.339 37.565 24.980 1.00 19.55 184 HIS B C 1
ATOM 2577 O O . HIS B 1 184 ? 33.952 36.472 24.938 1.00 17.32 184 HIS B O 1
ATOM 2584 N N . ILE B 1 185 ? 32.167 37.776 24.365 1.00 19.38 185 ILE B N 1
ATOM 2585 C CA . ILE B 1 185 ? 31.554 36.694 23.542 1.00 17.61 185 ILE B CA 1
ATOM 2586 C C . ILE B 1 185 ? 32.452 36.353 22.367 1.00 17.39 185 ILE B C 1
ATOM 2587 O O . ILE B 1 185 ? 32.688 35.170 22.090 1.00 15.32 185 ILE B O 1
ATOM 2592 N N . LYS B 1 186 ? 32.976 37.372 21.668 1.00 17.61 186 LYS B N 1
ATOM 2593 C CA . LYS B 1 186 ? 33.972 37.122 20.548 1.00 19.58 186 LYS B CA 1
ATOM 2594 C C . LYS B 1 186 ? 35.239 36.335 20.984 1.00 22.35 186 LYS B C 1
ATOM 2595 O O . LYS B 1 186 ? 35.518 35.267 20.406 1.00 22.32 186 LYS B O 1
ATOM 2601 N N . GLU B 1 187 ? 35.957 36.852 22.006 1.00 24.57 187 GLU B N 1
ATOM 2602 C CA . GLU B 1 187 ? 37.069 36.119 22.698 1.00 26.79 187 GLU B CA 1
ATOM 2603 C C . GLU B 1 187 ? 36.765 34.679 23.168 1.00 27.35 187 GLU B C 1
ATOM 2604 O O . GLU B 1 187 ? 37.616 33.821 23.067 1.00 29.15 187 GLU B O 1
ATOM 2610 N N . ALA B 1 188 ? 35.544 34.379 23.634 1.00 25.61 188 ALA B N 1
ATOM 2611 C CA . ALA B 1 188 ? 35.258 33.078 24.083 1.00 21.71 188 ALA B CA 1
ATOM 2612 C C . ALA B 1 188 ? 34.955 32.114 22.925 1.00 23.19 188 ALA B C 1
ATOM 2613 O O . ALA B 1 188 ? 34.609 30.898 23.138 1.00 19.78 188 ALA B O 1
ATOM 2615 N N . GLY B 1 189 ? 34.985 32.650 21.669 1.00 24.44 189 GLY B N 1
ATOM 2616 C CA . GLY B 1 189 ? 34.642 31.810 20.459 1.00 20.67 189 GLY B CA 1
ATOM 2617 C C . GLY B 1 189 ? 33.151 31.526 20.288 1.00 20.35 189 GLY B C 1
ATOM 2618 O O . GLY B 1 189 ? 32.775 30.575 19.648 1.00 22.32 189 GLY B O 1
ATOM 2619 N N . MET B 1 190 ? 32.273 32.320 20.847 1.00 20.39 190 MET B N 1
ATOM 2620 C CA . MET B 1 190 ? 30.830 31.945 20.754 1.00 20.08 190 MET B CA 1
ATOM 2621 C C . MET B 1 190 ? 30.068 32.904 19.832 1.00 19.89 190 MET B C 1
ATOM 2622 O O . MET B 1 190 ? 28.836 32.845 19.745 1.00 20.50 190 MET B O 1
ATOM 2627 N N . PHE B 1 191 ? 30.769 33.802 19.145 1.00 19.32 191 PHE B N 1
ATOM 2628 C CA . PHE B 1 191 ? 30.103 34.815 18.366 1.00 16.32 191 PHE B CA 1
ATOM 2629 C C . PHE B 1 191 ? 30.022 34.381 16.950 1.00 17.66 191 PHE B C 1
ATOM 2630 O O . PHE B 1 191 ? 31.031 34.135 16.311 1.00 18.55 191 PHE B O 1
ATOM 2638 N N . ALA B 1 192 ? 28.824 34.359 16.394 1.00 18.41 192 ALA B N 1
ATOM 2639 C CA . ALA B 1 192 ? 28.620 33.998 14.961 1.00 18.85 192 ALA B CA 1
ATOM 2640 C C . ALA B 1 192 ? 27.996 35.213 14.273 1.00 19.70 192 ALA B C 1
ATOM 2641 O O . ALA B 1 192 ? 26.797 35.470 14.480 1.00 19.72 192 ALA B O 1
ATOM 2643 N N . PRO B 1 193 ? 28.803 35.982 13.485 1.00 19.69 193 PRO B N 1
ATOM 2644 C CA . PRO B 1 193 ? 28.411 37.247 12.836 1.00 18.93 193 PRO B CA 1
ATOM 2645 C C . PRO B 1 193 ? 27.363 37.100 11.706 1.00 19.11 193 PRO B C 1
ATOM 2646 O O . PRO B 1 193 ? 27.470 36.216 10.861 1.00 19.63 193 PRO B O 1
ATOM 2650 N N . THR B 1 194 ? 26.346 37.943 11.733 1.00 16.37 194 THR B N 1
ATOM 2651 C CA . THR B 1 194 ? 25.366 37.977 10.665 1.00 17.28 194 THR B CA 1
ATOM 2652 C C . THR B 1 194 ? 25.669 39.261 9.856 1.00 17.10 194 THR B C 1
ATOM 2653 O O . THR B 1 194 ? 26.514 40.085 10.269 1.00 16.95 194 THR B O 1
ATOM 2657 N N . GLN B 1 195 ? 25.052 39.379 8.681 1.00 16.44 195 GLN B N 1
ATOM 2658 C CA . GLN B 1 195 ? 25.271 40.519 7.760 1.00 17.51 195 GLN B CA 1
ATOM 2659 C C . GLN B 1 195 ? 24.017 41.393 7.830 1.00 18.93 195 GLN B C 1
ATOM 2660 O O . GLN B 1 195 ? 22.906 40.862 7.858 1.00 18.64 195 GLN B O 1
ATOM 2666 N N . ARG B 1 196 ? 24.210 42.705 7.869 1.00 18.91 196 ARG B N 1
ATOM 2667 C CA . ARG B 1 196 ? 23.105 43.629 7.802 1.00 21.40 196 ARG B CA 1
ATOM 2668 C C . ARG B 1 196 ? 22.492 43.688 6.404 1.00 21.66 196 ARG B C 1
ATOM 2669 O O . ARG B 1 196 ? 23.188 43.460 5.377 1.00 20.22 196 ARG B O 1
ATOM 2677 N N . THR B 1 197 ? 21.184 43.981 6.377 1.00 21.13 197 THR B N 1
ATOM 2678 C CA . THR B 1 197 ? 20.459 44.184 5.104 1.00 21.05 197 THR B CA 1
ATOM 2679 C C . THR B 1 197 ? 20.578 45.643 4.795 1.00 22.72 197 THR B C 1
ATOM 2680 O O . THR B 1 197 ? 20.134 46.502 5.567 1.00 22.90 197 THR B O 1
ATOM 2684 N N . GLU B 1 198 ? 21.220 45.931 3.672 1.00 26.63 198 GLU B N 1
ATOM 2685 C CA . GLU B 1 198 ? 21.505 47.309 3.213 1.00 29.26 198 GLU B CA 1
ATOM 2686 C C . GLU B 1 198 ? 20.182 47.933 2.822 1.00 29.29 198 GLU B C 1
ATOM 2687 O O . GLU B 1 198 ? 19.279 47.240 2.381 1.00 30.04 198 GLU B O 1
ATOM 2693 N N . GLY B 1 199 ? 20.045 49.225 3.024 1.00 30.41 199 GLY B N 1
ATOM 2694 C CA . GLY B 1 199 ? 18.888 49.927 2.463 1.00 31.47 199 GLY B CA 1
ATOM 2695 C C . GLY B 1 199 ? 17.600 49.878 3.280 1.00 31.01 199 GLY B C 1
ATOM 2696 O O . GLY B 1 199 ? 16.553 50.316 2.803 1.00 31.32 199 GLY B O 1
ATOM 2697 N N . ILE B 1 200 ? 17.663 49.346 4.494 1.00 29.85 200 ILE B N 1
ATOM 2698 C CA . ILE B 1 200 ? 16.522 49.423 5.400 1.00 28.18 200 ILE B CA 1
ATOM 2699 C C . ILE B 1 200 ? 17.018 49.567 6.823 1.00 28.84 200 ILE B C 1
ATOM 2700 O O . ILE B 1 200 ? 18.062 48.967 7.197 1.00 28.26 200 ILE B O 1
ATOM 2705 N N . SER B 1 201 ? 16.350 50.428 7.595 1.00 27.08 201 SER B N 1
ATOM 2706 C CA . SER B 1 201 ? 16.608 50.528 9.012 1.00 27.83 201 SER B CA 1
ATOM 2707 C C . SER B 1 201 ? 15.445 51.242 9.713 1.00 27.65 201 SER B C 1
ATOM 2708 O O . SER B 1 201 ? 14.653 51.891 9.045 1.00 27.33 201 SER B O 1
ATOM 2711 N N . THR B 1 202 ? 15.360 51.086 11.037 1.00 27.61 202 THR B N 1
ATOM 2712 C CA . THR B 1 202 ? 14.407 51.842 11.851 1.00 28.88 202 THR B CA 1
ATOM 2713 C C . THR B 1 202 ? 14.537 53.332 11.509 1.00 29.93 202 THR B C 1
ATOM 2714 O O . THR B 1 202 ? 13.533 53.974 11.182 1.00 29.59 202 THR B O 1
ATOM 2718 N N . SER B 1 203 ? 15.775 53.857 11.480 1.00 30.91 203 SER B N 1
ATOM 2719 C CA . SER B 1 203 ? 16.015 55.283 11.128 1.00 31.71 203 SER B CA 1
ATOM 2720 C C . SER B 1 203 ? 15.524 55.690 9.796 1.00 32.23 203 SER B C 1
ATOM 2721 O O . SER B 1 203 ? 14.866 56.739 9.699 1.00 32.82 203 SER B O 1
ATOM 2724 N N . ASP B 1 204 ? 15.909 54.938 8.752 1.00 32.72 204 ASP B N 1
ATOM 2725 C CA . ASP B 1 204 ? 15.401 55.182 7.383 1.00 33.28 204 ASP B CA 1
ATOM 2726 C C . ASP B 1 204 ? 13.849 55.184 7.321 1.00 31.65 204 ASP B C 1
ATOM 2727 O O . ASP B 1 204 ? 13.246 55.908 6.553 1.00 30.33 204 ASP B O 1
ATOM 2732 N N . ILE B 1 205 ? 13.209 54.334 8.108 1.00 29.11 205 ILE B N 1
ATOM 2733 C CA . ILE B 1 205 ? 11.772 54.235 7.992 1.00 27.47 205 ILE B CA 1
ATOM 2734 C C . ILE B 1 205 ? 11.149 55.490 8.618 1.00 26.64 205 ILE B C 1
ATOM 2735 O O . ILE B 1 205 ? 10.309 56.095 8.007 1.00 26.15 205 ILE B O 1
ATOM 2740 N N . ILE B 1 206 ? 11.630 55.879 9.795 1.00 26.72 206 ILE B N 1
ATOM 2741 C CA . ILE B 1 206 ? 11.188 57.098 10.493 1.00 28.46 206 ILE B CA 1
ATOM 2742 C C . ILE B 1 206 ? 11.365 58.323 9.577 1.00 29.05 206 ILE B C 1
ATOM 2743 O O . ILE B 1 206 ? 10.451 59.171 9.378 1.00 28.60 206 ILE B O 1
ATOM 2748 N N . THR B 1 207 ? 12.543 58.369 8.969 1.00 30.09 207 THR B N 1
ATOM 2749 C CA . THR B 1 207 ? 12.869 59.393 8.008 1.00 31.12 207 THR B CA 1
ATOM 2750 C C . THR B 1 207 ? 11.899 59.476 6.838 1.00 31.74 207 THR B C 1
ATOM 2751 O O . THR B 1 207 ? 11.490 60.578 6.477 1.00 33.65 207 THR B O 1
ATOM 2755 N N . ARG B 1 208 ? 11.506 58.356 6.231 1.00 31.66 208 ARG B N 1
ATOM 2756 C CA . ARG B 1 208 ? 10.507 58.418 5.114 1.00 31.65 208 ARG B CA 1
ATOM 2757 C C . ARG B 1 208 ? 9.160 58.879 5.621 1.00 31.16 208 ARG B C 1
ATOM 2758 O O . ARG B 1 208 ? 8.440 59.578 4.934 1.00 30.47 208 ARG B O 1
ATOM 2766 N N . ILE B 1 209 ? 8.796 58.416 6.810 1.00 30.17 209 ILE B N 1
ATOM 2767 C CA . ILE B 1 209 ? 7.505 58.773 7.352 1.00 31.07 209 ILE B CA 1
ATOM 2768 C C . ILE B 1 209 ? 7.417 60.298 7.642 1.00 32.65 209 ILE B C 1
ATOM 2769 O O . ILE B 1 209 ? 6.404 60.921 7.391 1.00 32.30 209 ILE B O 1
ATOM 2774 N N . VAL B 1 210 ? 8.478 60.867 8.185 1.00 34.95 210 VAL B N 1
ATOM 2775 C CA . VAL B 1 210 ? 8.511 62.314 8.481 1.00 36.83 210 VAL B CA 1
ATOM 2776 C C . VAL B 1 210 ? 8.394 63.131 7.195 1.00 39.56 210 VAL B C 1
ATOM 2777 O O . VAL B 1 210 ? 7.545 64.026 7.113 1.00 40.90 210 VAL B O 1
ATOM 2781 N N . ARG B 1 211 ? 9.151 62.780 6.156 1.00 41.58 211 ARG B N 1
ATOM 2782 C CA . ARG B 1 211 ? 8.967 63.423 4.847 1.00 43.88 211 ARG B CA 1
ATOM 2783 C C . ARG B 1 211 ? 7.533 63.333 4.286 1.00 44.50 211 ARG B C 1
ATOM 2784 O O . ARG B 1 211 ? 7.016 64.301 3.711 1.00 44.57 211 ARG B O 1
ATOM 2792 N N . ASP B 1 212 ? 6.894 62.182 4.467 1.00 43.81 212 ASP B N 1
ATOM 2793 C CA . ASP B 1 212 ? 5.596 61.917 3.857 1.00 44.11 212 ASP B CA 1
ATOM 2794 C C . ASP B 1 212 ? 4.376 62.586 4.547 1.00 43.04 212 ASP B C 1
ATOM 2795 O O . ASP B 1 212 ? 3.378 62.891 3.876 1.00 42.81 212 ASP B O 1
ATOM 2800 N N . TYR B 1 213 ? 4.425 62.751 5.870 1.00 41.69 213 TYR B N 1
ATOM 2801 C CA . TYR B 1 213 ? 3.207 63.038 6.667 1.00 40.92 213 TYR B CA 1
ATOM 2802 C C . TYR B 1 213 ? 3.363 64.171 7.700 1.00 40.61 213 TYR B C 1
ATOM 2803 O O . TYR B 1 213 ? 2.383 64.724 8.215 1.00 39.91 213 TYR B O 1
ATOM 2812 N N . ASP B 1 214 ? 4.590 64.476 8.080 1.00 40.86 214 ASP B N 1
ATOM 2813 C CA . ASP B 1 214 ? 4.758 65.546 9.045 1.00 41.61 214 ASP B CA 1
ATOM 2814 C C . ASP B 1 214 ? 4.284 66.834 8.394 1.00 41.21 214 ASP B C 1
ATOM 2815 O O . ASP B 1 214 ? 4.569 67.078 7.185 1.00 39.27 214 ASP B O 1
ATOM 2820 N N . VAL B 1 215 ? 3.504 67.606 9.158 1.00 40.61 215 VAL B N 1
ATOM 2821 C CA . VAL B 1 215 ? 2.972 68.879 8.642 1.00 40.94 215 VAL B CA 1
ATOM 2822 C C . VAL B 1 215 ? 4.133 69.879 8.304 1.00 42.22 215 VAL B C 1
ATOM 2823 O O . VAL B 1 215 ? 4.223 70.368 7.177 1.00 41.38 215 VAL B O 1
ATOM 2827 N N . TYR B 1 216 ? 5.022 70.109 9.271 1.00 43.70 216 TYR B N 1
ATOM 2828 C CA . TYR B 1 216 ? 6.180 71.024 9.110 1.00 46.93 216 TYR B CA 1
ATOM 2829 C C . TYR B 1 216 ? 6.972 70.752 7.807 1.00 48.49 216 TYR B C 1
ATOM 2830 O O . TYR B 1 216 ? 8.117 71.197 7.663 1.00 50.47 216 TYR B O 1
#

Organism: Rattus norvegicus (NCBI:txid10116)

=== Feature glossary ===
A reading guide for the features in this record.

Start from the sequence.

  · This is the polypeptide sequence — one letter per residue, N-terminus first. Length ranges from a few dozen residues for small domains to over a thousand for large multi-domain proteins.

Fold it, and you get atomic coordinates and the backbone conformation that goes with them.

  · Structure coordinates are given as an mmCIF _atom_site loop: one row per atom with element, residue name, chain id, sequence number, and x/y/z position in Å. Only the four main-chain atoms per residue are included here; side chains are omitted to keep the record compact.

  · Backbone dihedral angles. Every residue except chain termini has a φ (preceding-C → N → Cα → C) and a ψ (N → Cα → C → next-N). They are reported in degrees following the IUPAC sign convention. Secondary structure is essentially a statement about which (φ, ψ) basin each residue occupies.

  · The SS8 string is DSSP's per-residue secondary-structure call. α-helix (H) means an i→i+4 H-bond ladder; β-strand (E) means the residue participates in a β-sheet; 3₁₀ (G) and π (I) are tighter and wider helices; T/S are turns/bends; '-' is loop.

  · SS3 is a coarse helix/strand/coil call (letters a/b/c) made by the P-SEA algorithm from inter-Cα distances and dihedrals. It is less detailed than DSSP but needs only Cα positions.

Summarize the fold with a handful of shape descriptors and a per-residue structural alphabet.

  · Radius of gyration (Rg) is the root-mean-square distance of Cα atoms from their centroid — a single number for overall size and compactness. A globular domain of N residues has Rg ≈ 2.2·N^0.38 Å; an extended or disordered chain has a much larger Rg. The Cα contact count is the number of residue pairs whose Cα atoms are within 8 Å and are more than four positions apart in sequence — a standard proxy for tertiary packing density. The bounding box is the smallest axis-aligned box enclosing all Cα atoms.

  · The Foldseek 3Di string encodes local tertiary geometry as a 20-letter alphabet — one character per residue — derived from the relative positions of nearby Cα atoms. Unlike the amino-acid sequence, 3Di is a direct function of the 3D structure, so two proteins with the same fold have similar 3Di strings even at low sequence identity.

  · Solvent-accessible surface area (SASA) is the area in Å² traced out by the centre of a 1.4 Å probe sphere (a water molecule) rolled over the protein's van der Waals surface (Shrake–Rupley / Lee–Richards construction). Buried residues have near-zero SASA; fully exposed residues can exceed 200 Å². The total SASA scales roughly with the number of surface residues.

Ask how reliable the model is.

  · pLDDT (predicted Local Distance Difference Test) is AlphaFold's per-residue confidence score, ranging from 0 to 100. Values above 90 indicate high confidence (typically well-packed cores); 70–90 is confident; 50–70 low confidence; below 50 usually means the region is disordered or the prediction is unreliable there. AlphaFold stores pLDDT in the mmCIF B-factor column.

  · B-factor (Debye–Waller factor) reflects atomic displacement in the crystal lattice. It is an experimental observable (units Å²), not a prediction; low values mean the atom is pinned down, high values mean it moves or is heterogeneous across the crystal.

  · Predicted Aligned Error (PAE) is an AlphaFold confidence matrix: entry (i, j) is the expected error in the position of residue j, in ångströms, when the prediction is superimposed on the true structure at residue i. Low PAE within a block of residues means that block is internally rigid and well-predicted; high PAE between two blocks means their relative placement is uncertain even if each block individually is confident.

Place it in context: what it resembles, what it is annotated as, and how it looks.

  · Nearest PDB neighbors are the top structural matches found by Foldseek when searching this structure against the entire Protein Data Bank. Each hit reports a TM-score (0 to 1; >0.5 almost always implies the same fold) and an E-value. These are *structural* homologs — they may share no detectable sequence similarity.

  · Functional annotations link the protein to curated databases. InterPro entries identify conserved domains and families by matching the sequence against member-database signatures (Pfam, PROSITE, CDD, …). Gene Ontology (GO) terms describe molecular function, biological process, and cellular component in a controlled vocabulary. CATH places the structure in a hierarchical fold classification (Class/Architecture/Topology/Homologous-superfamily). The organism is the source species.

  · Three diagnostic plots accompany the record. The Cα contact map visualizes the tertiary structure as a 2D adjacency matrix (8 Å cutoff, sequence-local contacts suppressed). The Ramachandran plot shows the distribution of backbone (φ, ψ) torsions, with points in the α and β basins reflecting secondary structure content. The PAE plot shows AlphaFold's inter-residue confidence as a color matrix.

  · Six rendered views show the 3D structure from the faces of a cube — i.e. along ±x, ±y, ±z. Rendering representation is drawn randomly per protein from cartoon (secondary-structure ribbons), sticks (backbone bonds), or molecular surface; coloring is either N→C rainbow (blue at the N-terminus through red at the C-terminus) or one color per chain.